Protein AF-A6GF83-F1 (afdb_monomer)

Sequence (221 aa):
MRLQFSALFATAFALTLTACPSDDGGSDSDTVADTETTEDTTTDDDVGDETTTTETTSSCEPGTFNCECDNGMCADGLECVDNVCEFPEPMETTTDGGGNEGMCGWSAQAGFYDCNQAGEDPGGTNPIECPEGEYITGGPCPEGLTFEGCCFDDDLWWCEGGAVAGIDCGQDGPDMDEEGGTDMGMDTGTETGMDTGTETDTGGLDTGTETDTGGLDTTGG

Radius of gyration: 33.55 Å; Cα contacts (8 Å, |Δi|>4): 222; chains: 1; bounding box: 88×70×104 Å

Foldseek 3Di:
DDDDDDDDPPPPPPPDPDDDDDPPDDDDDDDDDDDDDDDDDDDDDDDDDDPPPPPPVPDDDAQEAQHFHDVQHHPPQWGQDPRGTHHPDPPCPVPPDDFLQQAFEDDPPVGATDASDDDYDPVCPQGQDDDPDDQDFFAFDDPPFAQSFHDDPSKTWHADPRGIDIDRSHPPPPCPVPPPDPPPPPPPPPDPDPPPDDDDDDDDDDPDPDPPPDDDDDDDD

Mean predicted aligned error: 20.83 Å

Secondary structure (DSSP, 8-state):
------------------PPP--------------------------------------PPTTSTTSB-BTTB-STT-EEETTEEEPPP----S---S-SSS-EEEETTTTEEEET--S--TTSSS-SBPPSS---TTSBPPTT--TT-EEETTEEEEEETTEEEEEE-SS----TT--------------------------------------------

Structure (mmCIF, N/CA/C/O backbone):
data_AF-A6GF83-F1
#
_entry.id   AF-A6GF83-F1
#
loop_
_atom_site.group_PDB
_atom_site.id
_atom_site.type_symbol
_atom_site.label_atom_id
_atom_site.label_alt_id
_atom_site.label_comp_id
_atom_site.label_asym_id
_atom_site.label_entity_id
_atom_site.label_seq_id
_atom_site.pdbx_PDB_ins_code
_atom_site.Cartn_x
_atom_site.Cartn_y
_atom_site.Cartn_z
_atom_site.occupancy
_atom_site.B_iso_or_equiv
_atom_site.auth_seq_id
_atom_site.auth_comp_id
_atom_site.auth_asym_id
_atom_site.auth_atom_id
_atom_site.pdbx_PDB_model_num
ATOM 1 N N . MET A 1 1 ? -50.716 -13.682 -14.287 1.00 49.75 1 MET A N 1
ATOM 2 C CA . MET A 1 1 ? -50.865 -14.442 -13.025 1.00 49.75 1 MET A CA 1
ATOM 3 C C . MET A 1 1 ? -49.981 -15.680 -13.058 1.00 49.75 1 MET A C 1
ATOM 5 O O . MET A 1 1 ? -50.399 -16.680 -13.620 1.00 49.75 1 MET A O 1
ATOM 9 N N . ARG A 1 2 ? -48.789 -15.614 -12.458 1.00 43.66 2 ARG A N 1
ATOM 10 C CA . ARG A 1 2 ? -48.125 -16.740 -11.782 1.00 43.66 2 ARG A CA 1
ATOM 11 C C . ARG A 1 2 ? -47.234 -16.132 -10.702 1.00 43.66 2 ARG A C 1
ATOM 13 O O . ARG A 1 2 ? -46.183 -15.589 -11.007 1.00 43.66 2 ARG A O 1
ATOM 20 N N . LEU A 1 3 ? -47.744 -16.140 -9.470 1.00 46.34 3 LEU A N 1
ATOM 21 C CA . LEU A 1 3 ? -46.950 -15.923 -8.268 1.00 46.34 3 LEU A CA 1
ATOM 22 C C . LEU A 1 3 ? -46.089 -17.172 -8.064 1.00 46.34 3 LEU A C 1
ATOM 24 O O . LEU A 1 3 ? -46.642 -18.271 -8.016 1.00 46.34 3 LEU A O 1
ATOM 28 N N . GLN A 1 4 ? -44.780 -17.010 -7.895 1.00 58.50 4 GLN A N 1
ATOM 29 C CA . GLN A 1 4 ? -43.965 -18.015 -7.222 1.00 58.50 4 GLN A CA 1
ATOM 30 C C . GLN A 1 4 ? -43.257 -17.375 -6.032 1.00 58.50 4 GLN A C 1
ATOM 32 O O . GLN A 1 4 ? -42.307 -16.615 -6.166 1.00 58.50 4 GLN A O 1
ATOM 37 N N . PHE A 1 5 ? -43.817 -17.693 -4.867 1.00 54.19 5 PHE A N 1
ATOM 38 C CA . PHE A 1 5 ? -43.172 -17.681 -3.564 1.00 54.19 5 PHE A CA 1
ATOM 39 C C . PHE A 1 5 ? -41.990 -18.650 -3.576 1.00 54.19 5 PHE A C 1
ATOM 41 O O . PHE A 1 5 ? -42.173 -19.796 -3.990 1.00 54.19 5 PHE A O 1
ATOM 48 N N . SER A 1 6 ? -40.836 -18.257 -3.039 1.00 56.16 6 SER A N 1
ATOM 49 C CA . SER A 1 6 ? -39.881 -19.201 -2.446 1.00 56.16 6 SER A CA 1
ATOM 50 C C . SER A 1 6 ? -38.993 -18.508 -1.410 1.00 56.16 6 SER A C 1
ATOM 52 O O . SER A 1 6 ? -38.126 -17.715 -1.744 1.00 56.16 6 SER A O 1
ATOM 54 N N . ALA A 1 7 ? -39.298 -18.844 -0.154 1.00 48.53 7 ALA A N 1
ATOM 55 C CA . ALA A 1 7 ? -38.409 -19.011 0.993 1.00 48.53 7 ALA A CA 1
ATOM 56 C C . ALA A 1 7 ? -37.406 -17.893 1.341 1.00 48.53 7 ALA A C 1
ATOM 58 O O . ALA A 1 7 ? -36.231 -17.942 0.993 1.00 48.53 7 ALA A O 1
ATOM 59 N N . LEU A 1 8 ? -37.866 -16.986 2.207 1.00 50.62 8 LEU A N 1
ATOM 60 C CA . LEU A 1 8 ? -37.042 -16.361 3.242 1.00 50.62 8 LEU A CA 1
ATOM 61 C C . LEU A 1 8 ? -36.477 -17.456 4.166 1.00 50.62 8 LEU A C 1
ATOM 63 O O . LEU A 1 8 ? -37.190 -17.965 5.030 1.00 50.62 8 LEU A O 1
ATOM 67 N N . PHE A 1 9 ? -35.207 -17.819 3.994 1.00 49.16 9 PHE A N 1
ATOM 68 C CA . PHE A 1 9 ? -34.424 -18.467 5.046 1.00 49.16 9 PHE A CA 1
ATOM 69 C C . PHE A 1 9 ? -33.823 -17.363 5.920 1.00 49.16 9 PHE A C 1
ATOM 71 O O . PHE A 1 9 ? -32.748 -16.843 5.648 1.00 49.16 9 PHE A O 1
ATOM 78 N N . ALA A 1 10 ? -34.563 -16.964 6.954 1.00 50.97 10 ALA A N 1
ATOM 79 C CA . ALA A 1 10 ? -34.029 -16.146 8.033 1.00 50.97 10 ALA A CA 1
ATOM 80 C C . ALA A 1 10 ? -33.238 -17.061 8.977 1.00 50.97 10 ALA A C 1
ATOM 82 O O . ALA A 1 10 ? -33.779 -17.609 9.938 1.00 50.97 10 ALA A O 1
ATOM 83 N N . THR A 1 11 ? -31.964 -17.284 8.667 1.00 58.16 11 THR A N 1
ATOM 84 C CA . THR A 1 11 ? -31.042 -17.970 9.572 1.00 58.16 11 THR A CA 1
ATOM 85 C C . THR A 1 11 ? -30.634 -16.968 10.648 1.00 58.16 11 THR A C 1
ATOM 87 O O . THR A 1 11 ? -29.740 -16.152 10.451 1.00 58.16 11 THR A O 1
ATOM 90 N N . ALA A 1 12 ? -31.345 -16.980 11.774 1.00 50.31 12 ALA A N 1
ATOM 91 C CA . ALA A 1 12 ? -30.969 -16.225 12.961 1.00 50.31 12 ALA A CA 1
ATOM 92 C C . ALA A 1 12 ? -29.678 -16.826 13.536 1.00 50.31 12 ALA A C 1
ATOM 94 O O . ALA A 1 12 ? -29.708 -17.831 14.247 1.00 50.31 12 ALA A O 1
ATOM 95 N N . PHE A 1 13 ? -28.539 -16.232 13.185 1.00 58.56 13 PHE A N 1
ATOM 96 C CA . PHE A 1 13 ? -27.253 -16.550 13.789 1.00 58.56 13 PHE A CA 1
ATOM 97 C C . PHE A 1 13 ? -27.177 -15.810 15.129 1.00 58.56 13 PHE A C 1
ATOM 99 O O . PHE A 1 13 ? -26.929 -14.609 15.188 1.00 58.56 13 PHE A O 1
ATOM 106 N N . ALA A 1 14 ? -27.489 -16.515 16.215 1.00 53.97 14 ALA A N 1
ATOM 107 C CA . ALA A 1 14 ? -27.303 -16.001 17.564 1.00 53.97 14 ALA A CA 1
ATOM 108 C C . ALA A 1 14 ? -25.800 -16.011 17.889 1.00 53.97 14 ALA A C 1
ATOM 110 O O . ALA A 1 14 ? -25.259 -17.029 18.323 1.00 53.97 14 ALA A O 1
ATOM 111 N N . LEU A 1 15 ? -25.126 -14.882 17.649 1.00 53.91 15 LEU A N 1
ATOM 112 C CA . LEU A 1 15 ? -23.780 -14.628 18.157 1.00 53.91 15 LEU A CA 1
ATOM 113 C C . LEU A 1 15 ? -23.836 -14.629 19.686 1.00 53.91 15 LEU A C 1
ATOM 115 O O . LEU A 1 15 ? -24.356 -13.716 20.325 1.00 53.91 15 LEU A O 1
ATOM 119 N N . THR A 1 16 ? -23.335 -15.712 20.266 1.00 56.12 16 THR A N 1
ATOM 120 C CA . THR A 1 16 ? -23.108 -15.813 21.702 1.00 56.12 16 THR A CA 1
ATOM 121 C C . THR A 1 16 ? -21.813 -15.055 21.975 1.00 56.12 16 THR A C 1
ATOM 123 O O . THR A 1 16 ? -20.742 -15.539 21.622 1.00 56.12 16 THR A O 1
ATOM 126 N N . LEU A 1 17 ? -21.914 -13.843 22.530 1.00 49.59 17 LEU A N 1
ATOM 127 C CA . LEU A 1 17 ? -20.763 -13.095 23.034 1.00 49.59 17 LEU A CA 1
ATOM 128 C C . LEU A 1 17 ? -20.160 -13.867 24.215 1.00 49.59 17 LEU A C 1
ATOM 130 O O . LEU A 1 17 ? -20.624 -13.753 25.350 1.00 49.59 17 LEU A O 1
ATOM 134 N N . THR A 1 18 ? -19.141 -14.679 23.945 1.00 63.78 18 THR A N 1
ATOM 135 C CA . THR A 1 18 ? -18.231 -15.162 24.982 1.00 63.78 18 THR A CA 1
ATOM 136 C C . THR A 1 18 ? -17.333 -13.992 25.352 1.00 63.78 18 THR A C 1
ATOM 138 O O . THR A 1 18 ? -16.505 -13.566 24.554 1.00 63.78 18 THR A O 1
ATOM 141 N N . ALA A 1 19 ? -17.538 -13.445 26.549 1.00 48.81 19 ALA A N 1
ATOM 142 C CA . ALA A 1 19 ? -16.634 -12.478 27.150 1.00 48.81 19 ALA A CA 1
ATOM 143 C C . ALA A 1 19 ? -15.231 -13.098 27.258 1.00 48.81 19 ALA A C 1
ATOM 145 O O . ALA A 1 19 ? -15.065 -14.124 27.923 1.00 48.81 19 ALA A O 1
ATOM 146 N N . CYS A 1 20 ? -14.245 -12.499 26.591 1.00 49.75 20 CYS A N 1
ATOM 147 C CA . CYS A 1 20 ? -12.845 -12.835 26.814 1.00 49.75 20 CYS A CA 1
ATOM 148 C C . CYS A 1 20 ? -12.453 -12.402 28.239 1.00 49.75 20 CYS A C 1
ATOM 150 O O . CYS A 1 20 ? -12.783 -11.280 28.634 1.00 49.75 20 CYS A O 1
ATOM 152 N N . PRO A 1 21 ? -11.793 -13.265 29.028 1.00 56.66 21 PRO A N 1
ATOM 153 C CA . PRO A 1 21 ? -11.158 -12.840 30.265 1.00 56.66 21 PRO A CA 1
ATOM 154 C C . PRO A 1 21 ? -10.040 -11.843 29.936 1.00 56.66 21 PRO A C 1
ATOM 156 O O . PRO A 1 21 ? -9.260 -12.059 29.013 1.00 56.66 21 PRO A O 1
ATOM 159 N N . SER A 1 22 ? -10.001 -10.738 30.677 1.00 54.69 22 SER A N 1
ATOM 160 C CA . SER A 1 22 ? -8.876 -9.809 30.705 1.00 54.69 22 SER A CA 1
ATOM 161 C C . SER A 1 22 ? -7.642 -10.547 31.230 1.00 54.69 22 SER A C 1
ATOM 163 O O . SER A 1 22 ? -7.605 -10.908 32.406 1.00 54.69 22 SER A O 1
ATOM 165 N N . ASP A 1 23 ? -6.672 -10.806 30.357 1.00 45.88 23 ASP A N 1
ATOM 166 C CA . ASP A 1 23 ? -5.345 -11.290 30.736 1.00 45.88 23 ASP A CA 1
ATOM 167 C C . ASP A 1 23 ? -4.442 -10.068 30.981 1.00 45.88 23 ASP A C 1
ATOM 169 O O . ASP A 1 23 ? -3.835 -9.511 30.069 1.00 45.88 23 ASP A O 1
ATOM 173 N N . ASP A 1 24 ? -4.422 -9.622 32.240 1.00 51.91 24 ASP A N 1
ATOM 174 C CA . ASP A 1 24 ? -3.349 -8.817 32.829 1.00 51.91 24 ASP A CA 1
ATOM 175 C C . ASP A 1 24 ? -2.119 -9.725 32.985 1.00 51.91 24 ASP A C 1
ATOM 177 O O . ASP A 1 24 ? -2.018 -10.503 33.938 1.00 51.91 24 ASP A O 1
ATOM 181 N N . GLY A 1 25 ? -1.196 -9.667 32.027 1.00 46.56 25 GLY A N 1
ATOM 182 C CA . GLY A 1 25 ? -0.001 -10.507 32.007 1.00 46.56 25 GLY A CA 1
ATOM 183 C C . GLY A 1 25 ? 1.214 -9.743 31.510 1.00 46.56 25 GLY A C 1
ATOM 184 O O . GLY A 1 25 ? 1.637 -9.930 30.374 1.00 46.56 25 GLY A O 1
ATOM 185 N N . GLY A 1 26 ? 1.763 -8.882 32.371 1.00 54.34 26 GLY A N 1
ATOM 186 C CA . GLY A 1 26 ? 3.085 -8.295 32.180 1.00 54.34 26 GLY A CA 1
ATOM 187 C C . GLY A 1 26 ? 4.134 -9.390 32.003 1.00 54.34 26 GLY A C 1
ATOM 188 O O . GLY A 1 26 ? 4.174 -10.358 32.766 1.00 54.34 26 GLY A O 1
ATOM 189 N N . SER A 1 27 ? 4.961 -9.244 30.974 1.00 54.72 27 SER A N 1
ATOM 190 C CA . SER A 1 27 ? 6.123 -10.093 30.773 1.00 54.72 27 SER A CA 1
ATOM 191 C C . SER A 1 27 ? 7.306 -9.197 30.451 1.00 54.72 27 SER A C 1
ATOM 193 O O . SER A 1 27 ? 7.547 -8.835 29.302 1.00 54.72 27 SER A O 1
ATO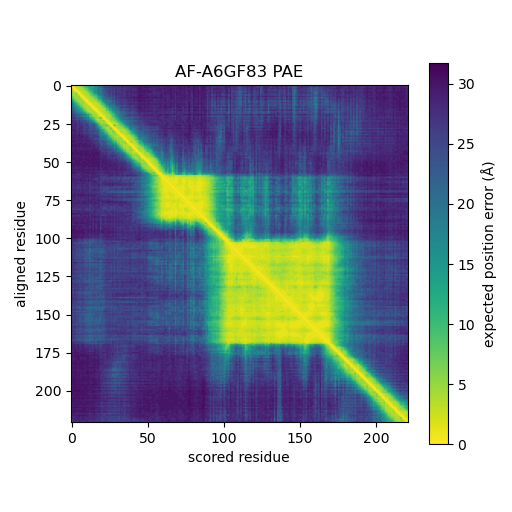M 195 N N . ASP A 1 28 ? 8.015 -8.835 31.514 1.00 56.88 28 ASP A N 1
ATOM 196 C CA . ASP A 1 28 ? 9.368 -8.306 31.473 1.00 56.88 28 ASP A CA 1
ATOM 197 C C . ASP A 1 28 ? 10.253 -9.285 30.691 1.00 56.88 28 ASP A C 1
ATOM 199 O O . ASP A 1 28 ? 10.304 -10.481 31.000 1.00 56.88 28 ASP A O 1
ATOM 203 N N . SER A 1 29 ? 10.933 -8.798 29.656 1.00 59.09 29 SER A N 1
ATOM 204 C CA . SER A 1 29 ? 11.974 -9.563 28.978 1.00 59.09 29 SER A CA 1
ATOM 205 C C . SER A 1 29 ? 13.202 -8.686 28.804 1.00 59.09 29 SER A C 1
ATOM 207 O O . SER A 1 29 ? 13.434 -8.089 27.756 1.00 59.09 29 SER A O 1
ATOM 209 N N . ASP A 1 30 ? 13.997 -8.646 29.870 1.00 54.88 30 ASP A N 1
ATOM 210 C CA . ASP A 1 30 ? 15.386 -8.216 29.852 1.00 54.88 30 ASP A CA 1
ATOM 211 C C . ASP A 1 30 ? 16.154 -8.954 28.746 1.00 54.88 30 ASP A C 1
ATOM 213 O O . ASP A 1 30 ? 16.263 -10.182 28.755 1.00 54.88 30 ASP A O 1
ATOM 217 N N . THR A 1 31 ? 16.739 -8.212 27.807 1.00 54.47 31 THR A N 1
ATOM 218 C CA . THR A 1 31 ? 17.859 -8.711 26.999 1.00 54.47 31 THR A CA 1
ATOM 219 C C . THR A 1 31 ? 19.006 -7.722 27.113 1.00 54.47 31 THR A C 1
ATOM 221 O O . THR A 1 31 ? 19.132 -6.771 26.351 1.00 54.47 31 THR A O 1
ATOM 224 N N . VAL A 1 32 ? 19.842 -7.969 28.118 1.00 64.06 32 VAL A N 1
ATOM 225 C CA . VAL A 1 32 ? 21.214 -7.473 28.183 1.00 64.06 32 VAL A CA 1
ATOM 226 C C . VAL A 1 32 ? 22.100 -8.361 27.310 1.00 64.06 32 VAL A C 1
ATOM 228 O O . VAL A 1 32 ? 22.047 -9.584 27.438 1.00 64.06 32 VAL A O 1
ATOM 231 N N . ALA A 1 33 ? 22.924 -7.757 26.458 1.00 50.97 33 ALA A N 1
ATOM 232 C CA . ALA A 1 33 ? 24.359 -8.036 26.359 1.00 50.97 33 ALA A CA 1
ATOM 233 C C . ALA A 1 33 ? 24.962 -7.300 25.156 1.00 50.97 33 ALA A C 1
ATOM 235 O O . ALA A 1 33 ? 24.610 -7.553 24.006 1.00 50.97 33 ALA A O 1
ATOM 236 N N . ASP A 1 34 ? 25.907 -6.426 25.490 1.00 54.19 34 ASP A N 1
ATOM 237 C CA . ASP A 1 34 ? 26.938 -5.805 24.665 1.00 54.19 34 ASP A CA 1
ATOM 238 C C . ASP A 1 34 ? 27.559 -6.728 23.606 1.00 54.19 34 ASP A C 1
ATOM 240 O O . ASP A 1 34 ? 27.596 -7.947 23.785 1.00 54.19 34 ASP A O 1
ATOM 244 N N . THR A 1 35 ? 28.210 -6.140 22.593 1.00 40.38 35 THR A N 1
ATOM 245 C CA . THR A 1 35 ? 29.664 -6.303 22.342 1.00 40.38 35 THR A CA 1
ATOM 246 C C . THR A 1 35 ? 30.039 -5.682 20.988 1.00 40.38 35 THR A C 1
ATOM 248 O O . THR A 1 35 ? 29.803 -6.270 19.942 1.00 40.38 35 THR A O 1
ATOM 251 N N . GLU A 1 36 ? 30.637 -4.490 21.073 1.00 55.88 36 GLU A N 1
ATOM 252 C CA . GLU A 1 36 ? 31.911 -4.088 20.451 1.00 55.88 36 GLU A CA 1
ATOM 253 C C . GLU A 1 36 ? 32.126 -4.193 18.916 1.00 55.88 36 GLU A C 1
ATOM 255 O O . GLU A 1 36 ? 31.993 -5.241 18.293 1.00 55.88 36 GLU A O 1
ATOM 260 N N .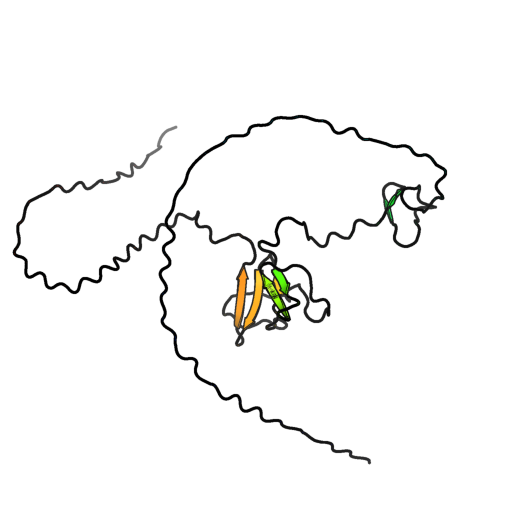 THR A 1 37 ? 32.744 -3.117 18.404 1.00 42.16 37 THR A N 1
ATOM 261 C CA . THR A 1 37 ? 33.923 -3.153 17.510 1.00 42.16 37 THR A CA 1
ATOM 262 C C . THR A 1 37 ? 33.708 -3.200 15.986 1.00 42.16 37 THR A C 1
ATOM 264 O O . THR A 1 37 ? 33.532 -4.250 15.385 1.00 42.16 37 THR A O 1
ATOM 267 N N . THR A 1 38 ? 33.922 -2.011 15.395 1.00 47.25 38 THR A N 1
ATOM 268 C CA . THR A 1 38 ? 34.962 -1.716 14.378 1.00 47.25 38 THR A CA 1
ATOM 269 C C . THR A 1 38 ? 34.752 -2.293 12.969 1.00 47.25 38 THR A C 1
ATOM 271 O O . THR A 1 38 ? 34.813 -3.494 12.765 1.00 47.25 38 THR A O 1
ATOM 274 N N . GLU A 1 39 ? 34.629 -1.439 11.951 1.00 47.53 39 GLU A N 1
ATOM 275 C CA . GLU A 1 39 ? 35.751 -0.973 11.115 1.00 47.53 39 GLU A CA 1
ATOM 276 C C . GLU A 1 39 ? 35.250 -0.049 9.997 1.00 47.53 39 GLU A C 1
ATOM 278 O O . GLU A 1 39 ? 34.380 -0.390 9.201 1.00 47.53 39 GLU A O 1
ATOM 283 N N . ASP A 1 40 ? 35.862 1.136 9.960 1.00 51.00 40 ASP A N 1
ATOM 284 C CA . ASP A 1 40 ? 36.059 1.955 8.770 1.00 51.00 40 ASP A CA 1
ATOM 285 C C . ASP A 1 40 ? 36.402 1.068 7.566 1.00 51.00 40 ASP A C 1
ATOM 287 O O . ASP A 1 40 ? 37.401 0.347 7.582 1.00 51.00 40 ASP A O 1
ATOM 291 N N . THR A 1 41 ? 35.620 1.162 6.494 1.00 45.31 41 THR A N 1
ATOM 292 C CA . THR A 1 41 ? 36.081 0.735 5.172 1.00 45.31 41 THR A CA 1
ATOM 293 C C . THR A 1 41 ? 35.783 1.839 4.170 1.00 45.31 41 THR A C 1
ATOM 295 O O . THR A 1 41 ? 34.775 1.845 3.473 1.00 45.31 41 THR A O 1
ATOM 298 N N . THR A 1 42 ? 36.696 2.805 4.102 1.00 60.38 42 THR A N 1
ATOM 299 C CA . THR A 1 42 ? 36.926 3.577 2.884 1.00 60.38 42 THR A CA 1
ATOM 300 C C . THR A 1 42 ? 37.420 2.618 1.803 1.00 60.38 42 THR A C 1
ATOM 302 O O . THR A 1 42 ? 38.491 2.020 1.941 1.00 60.38 42 THR A O 1
ATOM 305 N N . THR A 1 43 ? 36.672 2.466 0.719 1.00 51.16 43 THR A N 1
ATOM 306 C CA . THR A 1 43 ? 37.216 1.978 -0.552 1.00 51.16 43 THR A CA 1
ATOM 307 C C . THR A 1 43 ? 36.653 2.858 -1.654 1.00 51.16 43 THR A C 1
ATOM 309 O O . THR A 1 43 ? 35.545 2.654 -2.142 1.00 51.16 43 THR A O 1
ATOM 312 N N . ASP A 1 44 ? 37.431 3.891 -1.980 1.00 59.38 44 ASP A N 1
ATOM 313 C CA . ASP A 1 44 ? 37.585 4.357 -3.351 1.00 59.38 44 ASP A CA 1
ATOM 314 C C . ASP A 1 44 ? 37.835 3.143 -4.252 1.00 59.38 44 ASP A C 1
ATOM 316 O O . ASP A 1 44 ? 38.767 2.398 -3.973 1.00 59.38 44 ASP A O 1
ATOM 320 N N . ASP A 1 45 ? 37.053 2.969 -5.316 1.00 52.53 45 ASP A N 1
ATOM 321 C CA . ASP A 1 45 ? 37.560 2.432 -6.582 1.00 52.53 45 ASP A CA 1
ATOM 322 C C . ASP A 1 45 ? 36.595 2.783 -7.724 1.00 52.53 45 ASP A C 1
ATOM 324 O O . ASP A 1 45 ? 35.594 2.128 -8.011 1.00 52.53 45 ASP A O 1
ATOM 328 N N . ASP A 1 46 ? 36.959 3.892 -8.357 1.00 60.22 46 ASP A N 1
ATOM 329 C CA . ASP A 1 46 ? 36.853 4.168 -9.782 1.00 60.22 46 ASP A CA 1
ATOM 330 C C . ASP A 1 46 ? 37.102 2.894 -10.616 1.00 60.22 46 ASP A C 1
ATOM 332 O O . ASP A 1 46 ? 38.233 2.424 -10.732 1.00 60.22 46 ASP A O 1
ATOM 336 N N . VAL A 1 47 ? 36.050 2.333 -11.217 1.00 55.31 47 VAL A N 1
ATOM 337 C CA . VAL A 1 47 ? 36.182 1.442 -12.375 1.00 55.31 47 VAL A CA 1
ATOM 338 C C . VAL A 1 47 ? 35.071 1.789 -13.352 1.00 55.31 47 VAL A C 1
ATOM 340 O O . VAL A 1 47 ? 33.914 1.413 -13.179 1.00 55.31 47 VAL A O 1
ATOM 343 N N . GLY A 1 48 ? 35.443 2.547 -14.383 1.00 61.19 48 GLY A N 1
ATOM 344 C CA . GLY A 1 48 ? 34.627 2.698 -15.574 1.00 61.19 48 GLY A CA 1
ATOM 345 C C . GLY A 1 48 ? 34.301 1.326 -16.153 1.00 61.19 48 GLY A C 1
ATOM 346 O O . GLY A 1 48 ? 35.209 0.563 -16.482 1.00 61.19 48 GLY A O 1
ATOM 347 N N . ASP A 1 49 ? 33.010 1.028 -16.274 1.00 47.44 49 ASP A N 1
ATOM 348 C CA . ASP A 1 49 ? 32.554 -0.142 -17.006 1.00 47.44 49 ASP A CA 1
ATOM 349 C C . ASP A 1 49 ? 32.158 0.282 -18.421 1.00 47.44 49 ASP A C 1
ATOM 351 O O . ASP A 1 49 ? 31.249 1.077 -18.675 1.00 47.44 49 ASP A O 1
ATOM 355 N N . GLU A 1 50 ? 33.005 -0.192 -19.320 1.00 46.69 50 GLU A N 1
ATOM 356 C CA . GLU A 1 50 ? 32.999 -0.085 -20.762 1.00 46.69 50 GLU A CA 1
ATOM 357 C C . GLU A 1 50 ? 31.594 -0.277 -21.349 1.00 46.69 50 GLU A C 1
ATOM 359 O O . GLU A 1 50 ? 31.004 -1.359 -21.318 1.00 46.69 50 GLU A O 1
ATOM 364 N N . THR A 1 51 ? 31.101 0.777 -21.996 1.00 45.97 51 THR A N 1
ATOM 365 C CA . THR A 1 51 ? 29.967 0.740 -22.920 1.00 45.97 51 THR A CA 1
ATOM 366 C C . THR A 1 51 ? 30.273 -0.275 -24.024 1.00 45.97 51 THR A C 1
ATOM 368 O O . THR A 1 51 ? 30.902 0.027 -25.038 1.00 45.97 51 THR A O 1
ATOM 371 N N . THR A 1 52 ? 29.856 -1.523 -23.817 1.00 47.47 52 THR A N 1
ATOM 372 C CA . THR A 1 52 ? 29.992 -2.593 -24.804 1.00 47.47 52 THR A CA 1
ATOM 373 C C . THR A 1 52 ? 28.866 -2.449 -25.822 1.00 47.47 52 THR A C 1
ATOM 375 O O . THR A 1 52 ? 27.883 -3.188 -25.820 1.00 47.47 52 THR A O 1
ATOM 378 N N . THR A 1 53 ? 29.019 -1.480 -26.725 1.00 50.25 53 THR A N 1
ATOM 379 C CA . THR A 1 53 ? 28.221 -1.370 -27.949 1.00 50.25 53 THR A CA 1
ATOM 380 C C . THR A 1 53 ? 28.613 -2.522 -28.870 1.00 50.25 53 THR A C 1
ATOM 382 O O . THR A 1 53 ? 29.471 -2.398 -29.744 1.00 50.25 53 THR A O 1
ATOM 385 N N . THR A 1 54 ? 28.006 -3.689 -28.655 1.00 46.47 54 THR A N 1
ATOM 386 C CA . THR A 1 54 ? 28.087 -4.784 -29.621 1.00 46.47 54 THR A CA 1
ATOM 387 C C . THR A 1 54 ? 27.150 -4.444 -30.772 1.00 46.47 54 THR A C 1
ATOM 389 O O . THR A 1 54 ? 25.992 -4.854 -30.788 1.00 46.47 54 THR A O 1
ATOM 392 N N . GLU A 1 55 ? 27.661 -3.692 -31.751 1.00 54.06 55 GLU A N 1
ATOM 393 C CA . GLU A 1 55 ? 27.037 -3.537 -33.066 1.00 54.06 55 GLU A CA 1
ATOM 394 C C . GLU A 1 55 ? 27.019 -4.891 -33.785 1.00 54.06 55 GLU A C 1
ATOM 396 O O . GLU A 1 55 ? 27.810 -5.179 -34.686 1.00 54.06 55 GLU A O 1
ATOM 401 N N . THR A 1 56 ? 26.087 -5.755 -33.394 1.00 48.47 56 THR A N 1
ATOM 402 C CA . THR A 1 56 ? 25.700 -6.884 -34.229 1.00 48.47 56 THR A CA 1
ATOM 403 C C . THR A 1 56 ? 24.692 -6.349 -35.237 1.00 48.47 56 THR A C 1
ATOM 405 O O . THR A 1 56 ? 23.490 -6.526 -35.089 1.00 48.47 56 THR A O 1
ATOM 408 N N . THR A 1 57 ? 25.178 -5.696 -36.295 1.00 54.00 57 THR A N 1
ATOM 409 C CA . THR A 1 57 ? 24.388 -5.349 -37.492 1.00 54.00 57 THR A CA 1
ATOM 410 C C . THR A 1 57 ? 24.058 -6.612 -38.305 1.00 54.00 57 THR A C 1
ATOM 412 O O . THR A 1 57 ? 24.292 -6.710 -39.510 1.00 54.00 57 THR A O 1
ATOM 415 N N . SER A 1 58 ? 23.533 -7.640 -37.633 1.00 58.97 58 SER A N 1
ATOM 416 C CA . SER A 1 58 ? 23.007 -8.844 -38.264 1.00 58.97 58 SER A CA 1
ATOM 417 C C . SER A 1 58 ? 21.567 -8.564 -38.652 1.00 58.97 58 SER A C 1
ATOM 419 O O . SER A 1 58 ? 20.673 -8.741 -37.840 1.00 58.97 58 SER A O 1
ATOM 421 N N . SER A 1 59 ? 21.384 -8.061 -39.878 1.00 73.19 59 SER A N 1
ATOM 422 C CA . SER A 1 59 ? 20.168 -8.193 -40.699 1.00 73.19 59 SER A CA 1
ATOM 423 C C . SER A 1 59 ? 18.875 -8.401 -39.909 1.00 73.19 59 SER A C 1
ATOM 425 O O . SER A 1 59 ? 18.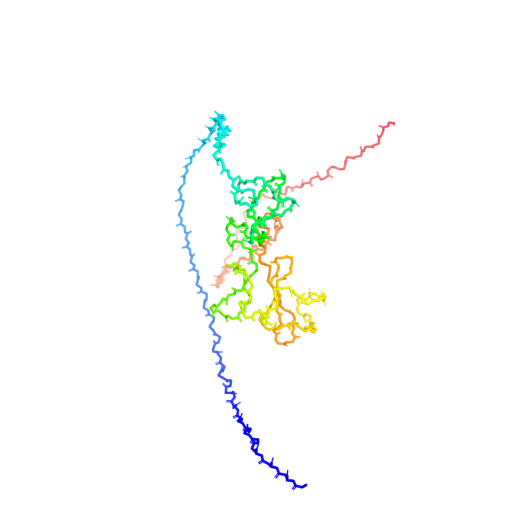242 -9.455 -40.022 1.00 73.19 59 SER A O 1
ATOM 427 N N . CYS A 1 60 ? 18.522 -7.434 -39.076 1.00 86.44 60 CYS A N 1
ATOM 428 C CA . CYS A 1 60 ? 17.298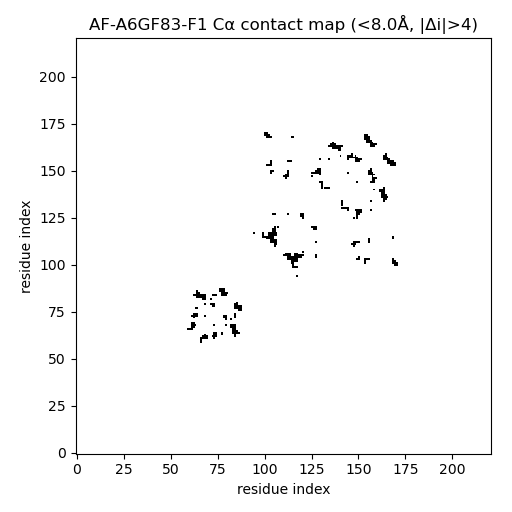 -7.550 -38.328 1.00 86.44 60 CYS A CA 1
ATOM 429 C C . CYS A 1 60 ? 16.118 -7.120 -39.200 1.00 86.44 60 CYS A C 1
ATOM 431 O O . CYS A 1 60 ? 16.233 -6.167 -39.972 1.00 86.44 60 CYS A O 1
ATOM 433 N N . GLU A 1 61 ? 15.008 -7.848 -39.113 1.00 93.62 61 GLU A N 1
ATOM 434 C CA . GLU A 1 61 ? 13.766 -7.466 -39.774 1.00 93.62 61 GLU A CA 1
ATOM 435 C C . GLU A 1 61 ? 13.190 -6.231 -39.057 1.00 93.62 61 GLU A C 1
ATOM 437 O O . GLU A 1 61 ? 12.966 -6.300 -37.843 1.00 93.62 61 GLU A O 1
ATOM 442 N N . PRO A 1 62 ? 12.991 -5.095 -39.758 1.00 95.00 62 PRO A N 1
ATOM 443 C CA . PRO A 1 62 ? 12.406 -3.902 -39.157 1.00 95.00 62 PRO A CA 1
ATOM 444 C C . PRO A 1 62 ? 11.103 -4.221 -38.422 1.00 95.00 62 PRO A C 1
ATOM 446 O O . PRO A 1 62 ? 10.301 -5.029 -38.892 1.00 95.00 62 PRO A O 1
ATOM 449 N N . GLY A 1 63 ? 10.905 -3.602 -37.261 1.00 94.69 63 GLY A N 1
ATOM 450 C CA . GLY A 1 63 ? 9.758 -3.858 -36.393 1.00 94.69 63 GLY A CA 1
ATOM 451 C C . GLY A 1 63 ? 9.957 -4.979 -35.364 1.00 94.69 63 GLY A C 1
ATOM 452 O O . GLY A 1 63 ? 9.050 -5.221 -34.573 1.00 94.69 63 GLY A O 1
ATOM 453 N N . THR A 1 64 ? 11.098 -5.674 -35.332 1.00 95.25 64 THR A N 1
ATOM 454 C CA . THR A 1 64 ? 11.376 -6.728 -34.330 1.00 95.25 64 THR A CA 1
ATOM 455 C C . THR A 1 64 ? 12.288 -6.239 -33.197 1.00 95.25 64 THR A C 1
ATOM 457 O O . THR A 1 64 ? 12.900 -5.183 -33.310 1.00 95.25 64 THR A O 1
ATOM 460 N N . PHE A 1 65 ? 12.336 -6.969 -32.075 1.00 93.81 65 PHE A N 1
ATOM 461 C CA . PHE A 1 65 ? 13.051 -6.552 -30.861 1.00 93.81 65 PHE A CA 1
ATOM 462 C C . PHE A 1 65 ? 14.519 -6.189 -31.131 1.00 93.81 65 PHE A C 1
ATOM 464 O O . PHE A 1 65 ? 15.262 -6.998 -31.692 1.00 93.81 65 PHE A O 1
ATOM 471 N N . ASN A 1 66 ? 14.923 -5.010 -30.653 1.00 92.69 66 ASN A N 1
ATOM 472 C CA . ASN A 1 66 ? 16.247 -4.405 -30.797 1.00 92.69 66 ASN A CA 1
ATOM 473 C C . ASN A 1 66 ? 16.608 -3.992 -32.238 1.00 92.69 66 ASN A C 1
ATOM 475 O O . ASN A 1 66 ? 17.767 -4.073 -32.655 1.00 92.69 66 ASN A O 1
ATOM 479 N N . CYS A 1 67 ? 15.604 -3.600 -33.028 1.00 94.94 67 CYS A N 1
ATOM 480 C CA . CYS A 1 67 ? 15.758 -3.274 -34.448 1.00 94.94 67 CYS A CA 1
ATOM 481 C C . CYS A 1 67 ? 14.985 -2.020 -34.841 1.00 94.94 67 CYS A C 1
ATOM 483 O O . CYS A 1 67 ? 14.083 -1.602 -34.121 1.00 94.94 67 CYS A O 1
ATOM 485 N N . GLU A 1 68 ? 15.328 -1.429 -35.991 1.00 95.69 68 GLU A N 1
ATOM 486 C CA . GLU A 1 68 ? 14.675 -0.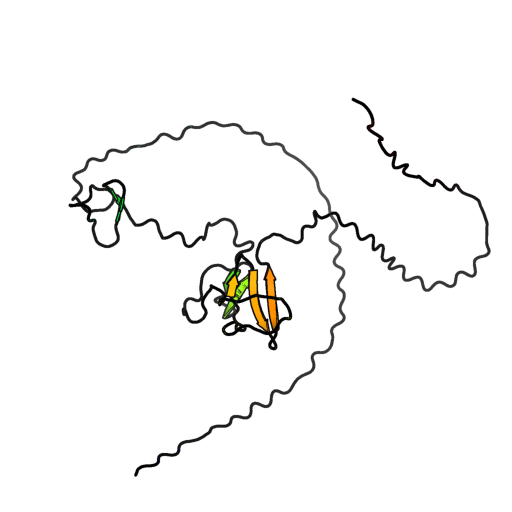204 -36.460 1.00 95.69 68 GLU A CA 1
ATOM 487 C C . GLU A 1 68 ? 13.162 -0.387 -36.607 1.00 95.69 68 GLU A C 1
ATOM 489 O O . GLU A 1 68 ? 12.689 -1.415 -37.099 1.00 95.69 68 GLU A O 1
ATOM 494 N N . CYS A 1 69 ? 12.399 0.628 -36.216 1.00 97.06 69 CYS A N 1
ATOM 495 C CA . CYS A 1 69 ? 10.946 0.599 -36.338 1.00 97.06 69 CYS A CA 1
ATOM 496 C C . CYS A 1 69 ? 10.500 0.553 -37.809 1.00 97.06 69 CYS A C 1
ATOM 498 O O . CYS A 1 69 ? 11.001 1.307 -38.648 1.00 97.06 69 CYS A O 1
ATOM 500 N N . ASP A 1 70 ? 9.489 -0.257 -38.134 1.00 97.25 70 ASP A N 1
ATOM 501 C CA . ASP A 1 70 ? 8.894 -0.277 -39.475 1.00 97.25 70 ASP A CA 1
ATOM 502 C C . ASP A 1 70 ? 7.795 0.787 -39.569 1.00 97.25 70 ASP A C 1
ATOM 504 O O . ASP A 1 70 ? 6.693 0.622 -39.050 1.00 97.25 70 ASP A O 1
ATOM 508 N N . ASN A 1 71 ? 8.100 1.925 -40.202 1.00 96.12 71 ASN A N 1
ATOM 509 C CA . ASN A 1 71 ? 7.188 3.075 -40.306 1.00 96.12 71 ASN A CA 1
ATOM 510 C C . ASN A 1 71 ? 6.671 3.579 -38.940 1.00 96.12 71 ASN A C 1
ATOM 512 O O . ASN A 1 71 ? 5.528 4.026 -38.825 1.00 96.12 71 ASN A O 1
ATOM 516 N N . GLY A 1 72 ? 7.523 3.513 -37.911 1.00 95.25 72 GLY A N 1
ATOM 517 C CA . GLY A 1 72 ? 7.175 3.892 -36.538 1.00 95.25 72 GLY A CA 1
ATOM 518 C C . GLY A 1 72 ? 6.320 2.859 -35.798 1.00 95.25 72 GLY A C 1
ATOM 519 O O . GLY A 1 72 ? 5.747 3.188 -34.765 1.00 95.25 72 GLY A O 1
ATOM 520 N N . MET A 1 73 ? 6.208 1.634 -36.321 1.00 96.44 73 MET A N 1
ATOM 521 C CA . MET A 1 73 ? 5.525 0.517 -35.669 1.00 96.44 73 MET A CA 1
ATOM 522 C C . MET A 1 73 ? 6.504 -0.617 -35.355 1.00 96.44 73 MET A C 1
ATOM 524 O O . MET A 1 73 ? 7.485 -0.834 -36.070 1.00 96.44 73 MET A O 1
ATOM 528 N N . CYS A 1 74 ? 6.194 -1.352 -34.292 1.00 97.25 74 CYS A N 1
ATOM 529 C CA . CYS A 1 74 ? 6.890 -2.562 -33.874 1.00 97.25 74 CYS A CA 1
ATOM 530 C C . CYS A 1 74 ? 5.913 -3.745 -33.839 1.00 97.25 74 CYS A C 1
ATOM 532 O O . CYS A 1 74 ? 4.697 -3.563 -33.940 1.00 97.25 74 CYS A O 1
ATOM 534 N N . ALA A 1 75 ? 6.441 -4.964 -33.745 1.00 96.75 75 ALA A N 1
ATOM 535 C CA . ALA A 1 75 ? 5.656 -6.180 -33.578 1.00 96.75 75 ALA A CA 1
ATOM 536 C C . ALA A 1 75 ? 4.808 -6.122 -32.294 1.00 96.75 75 ALA A C 1
ATOM 538 O O . ALA A 1 75 ? 5.096 -5.351 -31.380 1.00 96.75 75 ALA A O 1
ATOM 539 N N . ASP A 1 76 ? 3.763 -6.951 -32.227 1.00 95.94 76 ASP A N 1
ATOM 540 C CA . ASP A 1 76 ? 2.845 -6.985 -31.085 1.00 95.94 76 ASP A CA 1
ATOM 541 C C . ASP A 1 76 ? 3.595 -7.096 -29.744 1.00 95.94 76 ASP A C 1
ATOM 543 O O . ASP A 1 76 ? 4.346 -8.047 -29.516 1.00 95.94 76 ASP A O 1
ATOM 547 N N . GLY A 1 77 ? 3.353 -6.130 -28.851 1.00 91.62 77 GLY A N 1
ATOM 548 C CA . GLY A 1 77 ? 3.953 -6.078 -27.513 1.00 91.62 77 GLY A CA 1
ATOM 549 C C . GLY A 1 77 ? 5.284 -5.328 -27.412 1.00 91.62 77 GLY A C 1
ATOM 550 O O . GLY A 1 77 ? 5.891 -5.363 -26.347 1.00 91.62 77 GLY A O 1
ATOM 551 N N . LEU A 1 78 ? 5.729 -4.664 -28.480 1.00 94.62 78 LEU A N 1
ATOM 552 C CA . LEU A 1 78 ? 6.889 -3.770 -28.489 1.00 94.62 78 LEU A CA 1
ATOM 553 C C . LEU A 1 78 ? 6.447 -2.336 -28.803 1.00 94.62 78 LEU A C 1
ATOM 555 O O . LEU A 1 78 ? 5.475 -2.127 -29.535 1.00 94.62 78 LEU A O 1
ATOM 559 N N . GLU A 1 79 ? 7.188 -1.353 -28.308 1.00 94.56 79 GLU A N 1
ATOM 560 C CA . GLU A 1 79 ? 7.022 0.052 -28.674 1.00 94.56 79 GLU A CA 1
ATOM 561 C C . GLU A 1 79 ? 8.272 0.612 -29.357 1.00 94.56 79 GLU A C 1
ATOM 563 O O . GLU A 1 79 ? 9.377 0.092 -29.219 1.00 94.56 79 GLU A O 1
ATOM 568 N N . CYS A 1 80 ? 8.068 1.642 -30.177 1.00 96.94 80 CYS A N 1
ATOM 569 C CA . CYS A 1 80 ? 9.142 2.296 -30.914 1.00 96.94 80 CYS A CA 1
ATOM 570 C C . CYS A 1 80 ? 9.707 3.447 -30.074 1.00 96.94 80 CYS A C 1
ATOM 572 O O . CYS A 1 80 ? 9.124 4.535 -30.060 1.00 96.94 80 CYS A O 1
ATOM 574 N N . VAL A 1 81 ? 10.842 3.216 -29.413 1.00 94.62 81 VAL A N 1
ATOM 575 C CA . VAL A 1 81 ? 11.558 4.204 -28.591 1.00 94.62 81 VAL A CA 1
ATOM 576 C C . VAL A 1 81 ? 12.882 4.516 -29.276 1.00 94.62 81 VAL A C 1
ATOM 578 O O . VAL A 1 81 ? 13.611 3.617 -29.676 1.00 94.62 81 VAL A O 1
ATOM 581 N N . ASP A 1 82 ? 13.153 5.797 -29.533 1.00 95.25 82 ASP A N 1
ATOM 582 C CA . ASP A 1 82 ? 14.377 6.250 -30.214 1.00 95.25 82 ASP A CA 1
ATOM 583 C C . ASP A 1 82 ? 14.711 5.503 -31.521 1.00 95.25 82 ASP A C 1
ATOM 585 O O . ASP A 1 82 ? 15.868 5.281 -31.882 1.00 95.25 82 ASP A O 1
ATOM 589 N N . ASN A 1 83 ? 13.663 5.185 -32.291 1.00 94.69 83 ASN A N 1
ATOM 590 C CA . ASN A 1 83 ? 13.742 4.470 -33.566 1.00 94.69 83 ASN A CA 1
ATOM 591 C C . ASN A 1 83 ? 14.220 3.009 -33.440 1.00 94.69 83 ASN A C 1
ATOM 593 O O . ASN A 1 83 ? 14.618 2.423 -34.446 1.00 94.69 83 ASN A O 1
ATOM 597 N N . VAL A 1 84 ? 14.135 2.421 -32.243 1.00 95.12 84 VAL A N 1
ATOM 598 C CA . VAL A 1 84 ? 14.401 1.011 -31.941 1.00 95.12 84 VAL A CA 1
ATOM 599 C C . VAL A 1 84 ? 13.156 0.389 -31.305 1.00 95.12 84 VAL A C 1
ATOM 601 O O . VAL A 1 84 ? 12.466 1.003 -30.496 1.00 95.12 84 VAL A O 1
ATOM 604 N N . CYS A 1 85 ? 12.822 -0.832 -31.712 1.00 96.44 85 CYS A N 1
ATOM 605 C CA . CYS A 1 85 ? 11.726 -1.586 -31.122 1.00 96.44 85 CYS A CA 1
ATOM 606 C C . CYS A 1 85 ? 12.168 -2.252 -29.826 1.00 96.44 85 CYS A C 1
ATOM 608 O O . CYS A 1 85 ? 12.938 -3.216 -29.846 1.00 96.44 85 CYS A O 1
ATOM 610 N N . GLU A 1 86 ? 11.632 -1.779 -28.713 1.00 94.88 86 GLU A N 1
ATOM 611 C CA . GLU A 1 86 ? 11.942 -2.267 -27.374 1.00 94.88 86 GLU A CA 1
ATOM 612 C C . GLU A 1 86 ? 10.666 -2.780 -26.706 1.00 94.88 86 GLU A C 1
ATOM 614 O O . GLU A 1 86 ? 9.550 -2.515 -27.165 1.00 94.88 86 GLU A O 1
ATOM 619 N N . PHE A 1 87 ? 10.811 -3.603 -25.667 1.00 91.50 87 PHE A N 1
ATOM 620 C CA . PHE A 1 87 ? 9.648 -3.894 -24.835 1.00 91.50 87 PHE A CA 1
ATOM 621 C C . PHE A 1 87 ? 9.245 -2.589 -24.160 1.00 91.50 87 PHE A C 1
ATOM 623 O O . PHE A 1 87 ? 10.152 -1.878 -23.724 1.00 91.50 87 PHE A O 1
ATOM 630 N N . PRO A 1 88 ? 7.938 -2.279 -24.066 1.00 84.50 88 PRO A N 1
ATOM 631 C CA . PRO A 1 88 ? 7.529 -1.181 -23.220 1.00 84.50 88 PRO A CA 1
ATOM 632 C C . PRO A 1 88 ? 8.149 -1.419 -21.859 1.00 84.50 88 PRO A C 1
ATOM 634 O O . PRO A 1 88 ? 8.089 -2.556 -21.363 1.00 84.50 88 PRO A O 1
ATOM 637 N N . GLU A 1 89 ? 8.799 -0.388 -21.316 1.00 72.38 89 GLU A N 1
ATOM 638 C CA . GLU A 1 89 ? 9.288 -0.458 -19.945 1.00 72.38 89 GLU A CA 1
ATOM 639 C C . GLU A 1 89 ? 8.123 -1.016 -19.129 1.00 72.38 89 GLU A C 1
ATOM 641 O O . GLU A 1 89 ? 6.987 -0.553 -19.328 1.00 72.38 89 GLU A O 1
ATOM 646 N N . PRO A 1 90 ? 8.328 -2.110 -18.363 1.00 60.34 90 PRO A N 1
ATOM 647 C CA . PRO A 1 90 ? 7.261 -2.639 -17.539 1.00 60.34 90 PRO A CA 1
ATOM 648 C C . PRO A 1 90 ? 6.792 -1.436 -16.755 1.00 60.34 90 PRO A C 1
ATOM 650 O O . PRO A 1 90 ? 7.593 -0.874 -16.022 1.00 60.34 90 PRO A O 1
ATOM 653 N N . MET A 1 91 ? 5.569 -0.974 -17.043 1.00 46.41 91 MET A N 1
ATOM 654 C CA . MET A 1 91 ? 4.985 0.177 -16.378 1.00 46.41 91 MET A CA 1
ATOM 655 C C . MET A 1 91 ? 5.331 -0.006 -14.921 1.00 46.41 91 MET A C 1
ATOM 657 O O . MET A 1 91 ? 4.946 -1.035 -14.361 1.00 46.41 91 MET A O 1
ATOM 661 N N . GLU A 1 92 ? 6.201 0.872 -14.424 1.00 43.12 92 GLU A N 1
ATOM 662 C CA . GLU A 1 92 ? 6.763 0.789 -13.092 1.00 43.12 92 GLU A CA 1
ATOM 663 C C . GLU A 1 92 ? 5.545 0.901 -12.176 1.00 43.12 92 GLU A C 1
ATOM 665 O O . GLU A 1 92 ? 5.128 1.984 -11.777 1.00 43.12 92 GLU A O 1
ATOM 670 N N . THR A 1 93 ? 4.887 -0.227 -11.898 1.00 45.66 93 THR A N 1
ATOM 671 C CA . THR A 1 93 ? 4.246 -0.433 -10.618 1.00 45.66 93 THR A CA 1
ATOM 672 C C . THR A 1 93 ? 5.395 -0.138 -9.694 1.00 45.66 93 THR A C 1
ATOM 674 O O . THR A 1 93 ? 6.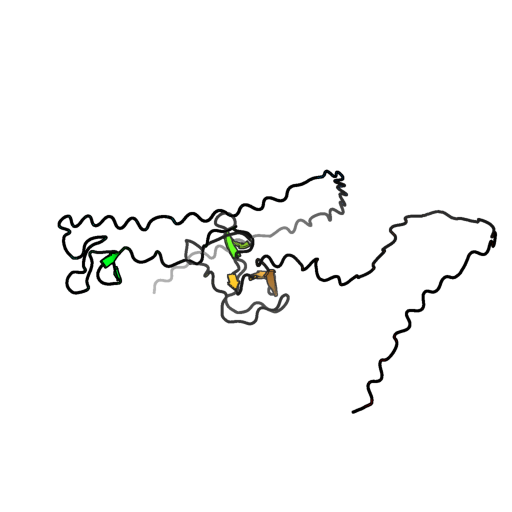382 -0.869 -9.755 1.00 45.66 93 THR A O 1
ATOM 677 N N . THR A 1 94 ? 5.336 1.005 -9.018 1.00 45.34 94 THR A N 1
ATOM 678 C CA . THR A 1 94 ? 6.357 1.586 -8.145 1.00 45.34 94 THR A CA 1
ATOM 679 C C . THR A 1 94 ? 6.654 0.623 -6.999 1.00 45.34 94 THR A C 1
ATOM 681 O O . THR A 1 94 ? 6.289 0.817 -5.850 1.00 45.34 94 THR A O 1
ATOM 684 N N . THR A 1 95 ? 7.259 -0.489 -7.373 1.00 53.88 95 THR A N 1
ATOM 685 C CA . THR A 1 95 ? 7.697 -1.644 -6.613 1.00 53.88 95 THR A CA 1
ATOM 686 C C . THR A 1 95 ? 9.192 -1.751 -6.895 1.00 53.88 95 THR A C 1
ATOM 688 O O . THR A 1 95 ? 9.708 -2.805 -7.254 1.00 53.88 95 THR A O 1
ATOM 691 N N . ASP A 1 96 ? 9.895 -0.629 -6.746 1.00 45.12 96 ASP A N 1
ATOM 692 C CA . ASP A 1 96 ? 11.276 -0.664 -6.291 1.00 45.12 96 ASP A CA 1
ATOM 693 C C . ASP A 1 96 ? 11.186 -1.158 -4.836 1.00 45.12 96 ASP A C 1
ATOM 695 O O . ASP A 1 96 ? 10.866 -0.424 -3.914 1.00 45.12 96 ASP A O 1
ATOM 699 N N . GLY A 1 97 ? 11.283 -2.453 -4.551 1.00 48.44 97 GLY A N 1
ATOM 700 C CA . GLY A 1 97 ? 12.469 -3.236 -4.870 1.00 48.44 97 GLY A CA 1
ATOM 701 C C . GLY A 1 97 ? 13.576 -3.050 -3.822 1.00 48.44 97 GLY A C 1
ATOM 702 O O . GLY A 1 97 ? 14.653 -3.616 -3.985 1.00 48.44 97 GLY A O 1
ATOM 703 N N . GLY A 1 98 ? 13.317 -2.313 -2.733 1.00 41.69 98 GLY A N 1
ATOM 704 C CA . GLY A 1 98 ? 14.263 -2.075 -1.640 1.00 41.69 98 GLY A CA 1
ATOM 705 C C . GLY A 1 98 ? 13.607 -2.153 -0.262 1.00 41.69 98 GLY A C 1
ATOM 706 O O . GLY A 1 98 ? 13.528 -1.149 0.424 1.00 41.69 98 GLY A O 1
ATOM 707 N N . GLY A 1 99 ? 13.149 -3.348 0.129 1.00 46.53 99 GLY A N 1
ATOM 708 C CA . GLY A 1 99 ? 12.499 -3.613 1.418 1.00 46.53 99 GLY A CA 1
ATOM 709 C C . GLY A 1 99 ? 10.993 -3.347 1.374 1.00 46.53 99 GLY A C 1
ATOM 710 O O . GLY A 1 99 ? 10.563 -2.235 1.115 1.00 46.53 99 GLY A O 1
ATOM 711 N N . ASN A 1 100 ? 10.165 -4.353 1.678 1.00 54.81 100 ASN A N 1
ATOM 712 C CA . ASN A 1 100 ? 8.727 -4.168 1.967 1.00 54.81 100 ASN A CA 1
ATOM 713 C C . ASN A 1 100 ? 8.509 -3.413 3.294 1.00 54.81 100 ASN A C 1
ATOM 715 O O . ASN A 1 100 ? 7.504 -3.594 3.967 1.00 54.81 100 ASN A O 1
ATOM 719 N N . GLU A 1 101 ? 9.493 -2.643 3.726 1.00 59.88 101 GLU A N 1
ATOM 720 C CA . GLU A 1 101 ? 9.505 -1.937 4.985 1.00 59.88 101 GLU A CA 1
ATOM 721 C C . GLU A 1 101 ? 8.783 -0.620 4.741 1.00 59.88 101 GLU A C 1
ATOM 723 O O . GLU A 1 101 ? 9.359 0.371 4.313 1.00 59.88 101 GLU A O 1
ATOM 728 N N . GLY A 1 102 ? 7.475 -0.681 4.950 1.00 64.94 102 GLY A N 1
ATOM 729 C CA . GLY A 1 102 ? 6.620 0.487 5.009 1.00 64.94 102 GLY A CA 1
ATOM 730 C C . GLY A 1 102 ? 5.730 0.796 3.811 1.00 64.94 102 GLY A C 1
ATOM 731 O O . GLY A 1 102 ? 5.225 1.902 3.678 1.00 64.94 102 GLY A O 1
ATOM 732 N N . MET A 1 103 ? 5.470 -0.197 2.962 1.00 81.88 103 MET A N 1
ATOM 733 C CA . MET A 1 103 ? 4.413 -0.086 1.954 1.00 81.88 103 MET A CA 1
ATOM 734 C C . MET A 1 103 ? 3.087 -0.636 2.491 1.00 81.88 103 MET A C 1
ATOM 736 O O . MET A 1 103 ? 3.050 -1.683 3.147 1.00 81.88 103 MET A O 1
ATOM 740 N N . CYS A 1 104 ? 1.992 0.058 2.189 1.00 90.56 104 CYS A N 1
ATOM 741 C CA . CYS A 1 104 ? 0.636 -0.464 2.321 1.00 90.56 104 CYS A CA 1
ATOM 742 C C . CYS A 1 104 ? 0.300 -1.320 1.085 1.00 90.56 104 CYS A C 1
ATOM 744 O O . CYS A 1 104 ? 0.457 -0.870 -0.052 1.00 90.56 104 CYS A O 1
ATOM 746 N N . GLY A 1 105 ? -0.166 -2.559 1.277 1.00 92.44 105 GLY A N 1
ATOM 747 C CA . GLY A 1 105 ? -0.480 -3.448 0.153 1.00 92.44 105 GLY A CA 1
ATOM 748 C C . GLY A 1 105 ? -1.404 -4.611 0.500 1.00 92.44 105 GLY A C 1
ATOM 749 O O . GLY A 1 105 ? -1.753 -4.842 1.655 1.00 92.44 105 GLY A O 1
ATOM 750 N N . TRP A 1 106 ? -1.847 -5.357 -0.511 1.00 94.44 106 TRP A N 1
ATOM 751 C CA . TRP A 1 106 ? -2.838 -6.419 -0.323 1.00 94.44 106 TRP A CA 1
ATOM 752 C C . TRP A 1 106 ? -2.249 -7.694 0.301 1.00 94.44 106 TRP A C 1
ATOM 754 O O . TRP A 1 106 ? -1.405 -8.377 -0.285 1.00 94.44 106 TRP A O 1
ATOM 764 N N . SER A 1 107 ? -2.783 -8.110 1.451 1.00 94.19 107 SER A N 1
ATOM 765 C CA . SER A 1 107 ? -2.476 -9.410 2.050 1.00 94.19 107 SER A CA 1
ATOM 766 C C . SER A 1 107 ? -3.390 -10.497 1.486 1.00 94.19 107 SER A C 1
ATOM 768 O O . SER A 1 107 ? -4.500 -10.724 1.968 1.00 94.19 107 SER A O 1
ATOM 770 N N . ALA A 1 108 ? -2.909 -11.268 0.506 1.00 91.25 108 ALA A N 1
ATOM 771 C CA . ALA A 1 108 ? -3.681 -12.380 -0.070 1.00 91.25 108 ALA A CA 1
ATOM 772 C C . ALA A 1 108 ? -4.067 -13.470 0.953 1.00 91.25 108 ALA A C 1
ATOM 774 O O . ALA A 1 108 ? -4.998 -14.243 0.723 1.00 91.25 108 ALA A O 1
ATOM 775 N N . GLN A 1 109 ? -3.339 -13.557 2.070 1.00 92.19 109 GLN A N 1
ATOM 776 C C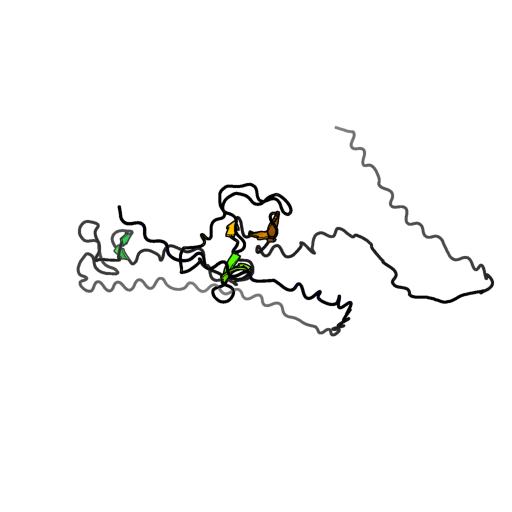A . GLN A 1 109 ? -3.610 -14.514 3.144 1.00 92.19 109 GLN A CA 1
ATOM 777 C C . GLN A 1 109 ? -4.716 -14.023 4.077 1.00 92.19 109 GLN A C 1
ATOM 779 O O . GLN A 1 109 ? -5.521 -14.831 4.542 1.00 92.19 109 GLN A O 1
ATOM 784 N N . ALA A 1 110 ? -4.743 -12.717 4.350 1.00 93.69 110 ALA A N 1
ATOM 785 C CA . ALA A 1 110 ? -5.662 -12.113 5.304 1.00 93.69 110 ALA A CA 1
ATOM 786 C C . ALA A 1 110 ? -6.946 -11.583 4.636 1.00 93.69 110 ALA A C 1
ATOM 788 O O . ALA A 1 110 ? -8.002 -11.558 5.266 1.00 93.69 110 ALA A O 1
ATOM 789 N N . GLY A 1 111 ? -6.881 -11.263 3.341 1.00 95.12 111 GLY A N 1
ATOM 790 C CA . GLY A 1 111 ? -8.004 -10.750 2.558 1.00 95.12 111 GLY A CA 1
ATOM 791 C C . GLY A 1 111 ? -8.312 -9.276 2.823 1.00 95.12 111 GLY A C 1
ATOM 792 O O . GLY A 1 111 ? -9.477 -8.897 2.746 1.00 95.12 111 GLY A O 1
ATOM 793 N N . PHE A 1 112 ? -7.299 -8.484 3.175 1.00 95.50 112 PHE A N 1
ATOM 794 C CA . PHE A 1 112 ? -7.373 -7.040 3.408 1.00 95.50 112 PHE A CA 1
ATOM 795 C C . PHE A 1 112 ? -6.009 -6.382 3.124 1.00 95.50 112 PHE A C 1
ATOM 797 O O . PHE A 1 112 ? -5.004 -7.089 2.982 1.00 95.50 112 PHE A O 1
ATOM 804 N N . TYR A 1 113 ? -5.978 -5.052 3.018 1.00 94.38 113 TYR A N 1
ATOM 805 C CA . TYR A 1 113 ? -4.750 -4.264 2.905 1.00 94.38 113 TYR A CA 1
ATOM 806 C C . TYR A 1 113 ? -4.043 -4.176 4.256 1.00 94.38 113 TYR A C 1
ATOM 808 O O . TYR A 1 113 ? -4.673 -3.886 5.266 1.00 94.38 113 TYR A O 1
ATOM 816 N N . ASP A 1 114 ? -2.746 -4.456 4.278 1.00 94.12 114 ASP A N 1
ATOM 817 C CA . ASP A 1 114 ? -1.926 -4.520 5.486 1.00 94.12 114 ASP A CA 1
ATOM 818 C C . ASP A 1 114 ? -0.594 -3.800 5.245 1.00 94.12 114 ASP A C 1
ATOM 820 O O . ASP A 1 114 ? -0.130 -3.686 4.103 1.00 94.12 114 ASP A O 1
ATOM 824 N N . CYS A 1 115 ? 0.036 -3.332 6.319 1.00 92.38 115 CYS A N 1
ATOM 825 C CA . CYS A 1 115 ? 1.375 -2.770 6.219 1.00 92.38 115 CYS A CA 1
ATOM 826 C C . CYS A 1 115 ? 2.400 -3.865 5.919 1.00 92.38 115 CYS A C 1
ATOM 828 O O . CYS A 1 115 ? 2.262 -5.030 6.307 1.00 92.38 115 CYS A O 1
ATOM 830 N N . ASN A 1 116 ? 3.489 -3.466 5.271 1.00 88.62 116 ASN A N 1
ATOM 831 C CA . ASN A 1 116 ? 4.574 -4.338 4.822 1.00 88.62 116 ASN A CA 1
ATOM 832 C C . ASN A 1 116 ? 4.146 -5.392 3.792 1.00 88.62 116 ASN A C 1
ATOM 834 O O . ASN A 1 116 ? 4.777 -6.446 3.644 1.00 88.62 116 ASN A O 1
ATOM 838 N N . GLN A 1 117 ? 3.058 -5.114 3.081 1.00 90.94 117 GLN A N 1
ATOM 839 C CA . GLN A 1 117 ? 2.616 -5.884 1.929 1.00 90.94 117 GLN A CA 1
ATOM 840 C C . GLN A 1 117 ? 2.754 -5.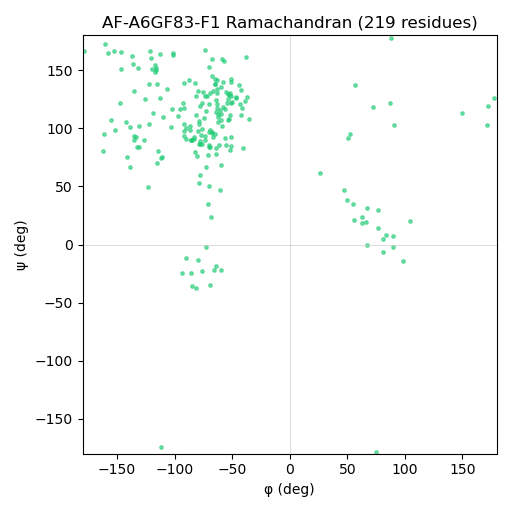030 0.673 1.00 90.94 117 GLN A C 1
ATOM 842 O O . GLN A 1 117 ? 2.875 -3.812 0.738 1.00 90.94 117 GLN A O 1
ATOM 847 N N . ALA A 1 118 ? 2.717 -5.681 -0.485 1.00 88.62 118 ALA A N 1
ATOM 848 C CA . ALA A 1 118 ? 2.812 -5.012 -1.773 1.00 88.62 118 ALA A CA 1
ATOM 849 C C . ALA A 1 118 ? 1.714 -5.499 -2.721 1.00 88.62 118 ALA A C 1
ATOM 851 O O . ALA A 1 118 ? 1.278 -6.652 -2.653 1.00 88.62 118 ALA A O 1
ATOM 852 N N . GLY A 1 119 ? 1.320 -4.624 -3.644 1.00 88.94 119 GLY A N 1
ATOM 853 C CA . GLY A 1 119 ? 0.376 -4.926 -4.716 1.00 88.94 119 GLY A CA 1
ATOM 854 C C . GLY A 1 119 ? -1.096 -4.712 -4.359 1.00 88.94 119 GLY A C 1
ATOM 855 O O . GLY A 1 119 ? -1.458 -4.343 -3.242 1.00 88.94 119 GLY A O 1
ATOM 856 N N . GLU A 1 120 ? -1.945 -4.943 -5.356 1.00 92.94 120 GLU A N 1
ATOM 857 C CA . GLU A 1 120 ? -3.391 -4.713 -5.308 1.00 92.94 120 GLU A CA 1
ATOM 858 C C . GLU A 1 120 ? -4.173 -6.018 -5.085 1.00 92.94 120 GLU A C 1
ATOM 860 O O . GLU A 1 120 ? -3.647 -7.117 -5.293 1.00 92.94 120 GLU A O 1
ATOM 865 N N . ASP A 1 121 ? -5.455 -5.911 -4.710 1.00 92.62 121 ASP A N 1
ATOM 866 C CA . ASP A 1 121 ? -6.364 -7.060 -4.688 1.00 92.62 121 ASP A CA 1
ATOM 867 C C . ASP A 1 121 ? -6.404 -7.730 -6.078 1.00 92.62 121 ASP A C 1
ATOM 869 O O . ASP A 1 121 ? -6.896 -7.135 -7.041 1.00 92.62 121 ASP A O 1
ATOM 873 N N . PRO A 1 122 ? -5.972 -8.998 -6.216 1.00 90.00 122 PRO A N 1
ATOM 874 C CA . PRO A 1 122 ? -5.991 -9.698 -7.499 1.00 90.00 122 PRO A CA 1
ATOM 875 C C . PRO A 1 122 ? -7.412 -9.908 -8.042 1.00 90.00 122 PRO A C 1
ATOM 877 O O . PRO A 1 122 ? -7.588 -10.198 -9.227 1.00 90.00 122 PRO A O 1
ATOM 880 N N . GLY A 1 123 ? -8.433 -9.804 -7.186 1.00 92.75 123 GLY A N 1
ATOM 881 C CA . GLY A 1 123 ? -9.835 -9.818 -7.582 1.00 92.75 123 GLY A CA 1
ATOM 882 C C . GLY A 1 123 ? -10.343 -8.482 -8.126 1.00 92.75 123 GLY A C 1
ATOM 883 O O . GLY A 1 123 ? -11.444 -8.461 -8.681 1.00 92.75 123 GLY A O 1
ATOM 884 N N . GLY A 1 124 ? -9.592 -7.388 -7.954 1.00 90.75 124 GLY A N 1
ATOM 885 C CA . GLY A 1 124 ? -9.996 -6.023 -8.305 1.00 90.75 124 GLY A CA 1
ATOM 886 C C . GLY A 1 124 ? -11.307 -5.588 -7.647 1.00 90.75 124 GLY A C 1
ATOM 887 O O . GLY A 1 124 ? -12.009 -4.725 -8.172 1.00 90.75 124 GLY A O 1
ATOM 888 N N . THR A 1 125 ? -11.701 -6.252 -6.558 1.00 93.31 125 THR A N 1
ATOM 889 C CA . THR A 1 125 ? -12.945 -5.961 -5.841 1.00 93.31 125 THR A CA 1
ATOM 890 C C . THR A 1 125 ? -12.718 -4.831 -4.849 1.00 93.31 125 THR A C 1
ATOM 892 O O . THR A 1 125 ? -13.601 -3.989 -4.688 1.00 93.31 125 THR A O 1
ATOM 895 N N . ASN A 1 126 ? -11.529 -4.792 -4.247 1.00 91.12 126 ASN A N 1
ATOM 896 C CA . ASN A 1 126 ? -11.101 -3.751 -3.324 1.00 91.12 126 ASN A CA 1
ATOM 897 C C . ASN A 1 126 ? -10.011 -2.905 -4.002 1.00 91.12 126 ASN A C 1
ATOM 899 O O . ASN A 1 126 ? -8.928 -3.430 -4.257 1.00 91.12 126 ASN A O 1
ATOM 903 N N . PRO A 1 127 ? -10.290 -1.645 -4.376 1.00 90.50 127 PRO A N 1
ATOM 904 C CA . PRO A 1 127 ? -9.280 -0.771 -4.960 1.00 90.50 127 PRO A CA 1
ATOM 905 C C . PRO A 1 127 ? -8.208 -0.416 -3.923 1.00 90.50 127 PRO A C 1
ATOM 907 O O . PRO A 1 127 ? -8.521 -0.245 -2.747 1.00 90.50 127 PRO A O 1
ATOM 910 N N . ILE A 1 128 ? -6.957 -0.279 -4.377 1.00 90.81 128 ILE A N 1
ATOM 911 C CA . ILE A 1 128 ? -5.850 0.160 -3.515 1.00 90.81 128 ILE A CA 1
ATOM 912 C C . ILE A 1 128 ? -6.005 1.623 -3.114 1.00 90.81 128 ILE A C 1
ATOM 914 O O . ILE A 1 128 ? -5.697 1.985 -1.986 1.00 90.81 128 ILE A O 1
ATOM 918 N N . GLU A 1 129 ? -6.534 2.446 -4.018 1.00 93.19 129 GLU A N 1
ATOM 919 C CA . GLU A 1 129 ? -6.761 3.861 -3.771 1.00 93.19 129 GLU A CA 1
ATOM 920 C C . GLU A 1 129 ? -7.950 4.060 -2.834 1.00 93.19 129 GLU A C 1
ATOM 922 O O . GLU A 1 129 ? -9.065 3.578 -3.074 1.00 93.19 129 GLU A O 1
ATOM 927 N N . CYS A 1 130 ? -7.715 4.828 -1.777 1.00 94.81 130 CYS A N 1
ATOM 928 C CA . CYS A 1 130 ? -8.777 5.270 -0.899 1.00 94.81 130 CYS A CA 1
ATOM 929 C C . CYS A 1 130 ? -9.787 6.171 -1.636 1.00 94.81 130 CYS A C 1
ATOM 931 O O . CYS A 1 130 ? -9.392 6.998 -2.461 1.00 94.81 130 CYS A O 1
ATOM 933 N N . PRO A 1 131 ? -11.102 6.059 -1.347 1.00 93.94 131 PRO A N 1
ATOM 934 C CA . PRO A 1 131 ? -12.095 6.962 -1.923 1.00 93.94 131 PRO A CA 1
ATOM 935 C C . PRO A 1 131 ? -11.775 8.431 -1.595 1.00 93.94 131 PRO A C 1
ATOM 937 O O . PRO A 1 131 ? -11.079 8.741 -0.633 1.00 93.94 131 PRO A O 1
ATOM 940 N N . GLU A 1 132 ? -12.288 9.381 -2.374 1.00 92.56 132 GLU A N 1
ATOM 941 C CA . GLU A 1 132 ? -12.065 10.795 -2.053 1.00 92.56 132 GLU A CA 1
ATOM 942 C C . GLU A 1 132 ? -12.716 11.142 -0.700 1.00 92.56 132 GLU A C 1
ATOM 944 O O . GLU A 1 132 ? -13.930 11.003 -0.521 1.00 92.56 132 GLU A O 1
ATOM 949 N N . GLY A 1 133 ? -11.917 11.603 0.263 1.00 89.12 133 GLY A N 1
ATOM 950 C CA . GLY A 1 133 ? -12.391 11.895 1.611 1.00 89.12 133 GLY A CA 1
ATOM 951 C C . GLY A 1 133 ? -11.302 12.440 2.528 1.00 89.12 133 GLY A C 1
ATOM 952 O O . GLY A 1 133 ? -10.120 12.394 2.209 1.00 89.12 133 GLY A O 1
ATOM 953 N N . GLU A 1 134 ? -11.725 12.983 3.669 1.00 92.25 134 GLU A N 1
ATOM 954 C CA . GLU A 1 134 ? -10.823 13.363 4.756 1.00 92.25 134 GLU A CA 1
ATOM 955 C C . GLU A 1 134 ? -10.781 12.212 5.766 1.00 92.25 134 GLU A C 1
ATOM 957 O O . GLU A 1 134 ? -11.805 11.856 6.361 1.00 92.25 134 GLU A O 1
ATOM 962 N N . TYR A 1 135 ? -9.604 11.614 5.930 1.00 93.88 135 TYR A N 1
ATOM 963 C CA . TYR A 1 135 ? -9.375 10.498 6.837 1.00 93.88 135 TYR A CA 1
ATOM 964 C C . TYR A 1 135 ? -8.933 11.030 8.194 1.00 93.88 135 TYR A C 1
ATOM 966 O O . TYR A 1 135 ? -7.813 11.492 8.373 1.00 93.88 135 TYR A O 1
ATOM 974 N N . ILE A 1 136 ? -9.856 11.019 9.156 1.00 94.56 136 ILE A N 1
ATOM 975 C CA . ILE A 1 136 ? -9.590 11.466 10.524 1.00 94.56 136 ILE A CA 1
ATOM 976 C C . ILE A 1 136 ? -9.822 10.283 11.450 1.00 94.56 136 ILE A C 1
ATOM 978 O O . ILE A 1 136 ? -10.966 9.859 11.620 1.00 94.56 136 ILE A O 1
ATOM 982 N N . THR A 1 137 ? -8.765 9.777 12.085 1.00 95.06 137 THR A N 1
ATOM 983 C CA . THR A 1 137 ? -8.854 8.685 13.065 1.00 95.06 137 THR A CA 1
ATOM 984 C C . THR A 1 137 ? -9.905 8.984 14.140 1.00 95.06 137 THR A C 1
ATOM 986 O O . THR A 1 137 ? -9.913 10.048 14.762 1.00 95.06 137 THR A O 1
ATOM 989 N N . GLY A 1 138 ? -10.830 8.046 14.350 1.00 95.88 138 GLY A N 1
ATOM 990 C CA . GLY A 1 138 ? -11.976 8.177 15.255 1.00 95.88 138 GLY A CA 1
ATOM 991 C C . GLY A 1 138 ? -13.175 8.954 14.688 1.00 95.88 138 GLY A C 1
ATOM 992 O O . GLY A 1 138 ? -14.228 8.999 15.330 1.00 95.88 138 GLY A O 1
ATOM 993 N N . GLY A 1 139 ? -13.051 9.557 13.502 1.00 97.12 139 GLY A N 1
ATOM 994 C CA . GLY A 1 139 ? -14.142 10.201 12.768 1.00 97.12 139 GLY A CA 1
ATOM 995 C C . GLY A 1 139 ? -15.108 9.192 12.132 1.00 97.12 139 GLY A C 1
ATOM 996 O O . GLY A 1 139 ? -14.807 8.003 12.089 1.00 97.12 139 GLY A O 1
ATOM 997 N N . PRO A 1 140 ? -16.289 9.622 11.646 1.00 97.25 140 PRO A N 1
ATOM 998 C CA . PRO A 1 140 ? -17.222 8.727 10.959 1.00 97.25 140 PRO A CA 1
ATOM 999 C C . PRO A 1 140 ? -16.626 8.202 9.647 1.00 97.25 140 PRO A C 1
ATOM 1001 O O . PRO A 1 140 ? -15.976 8.956 8.927 1.00 97.25 140 PRO A O 1
ATOM 1004 N N . CYS A 1 141 ? -16.894 6.938 9.306 1.00 97.00 141 CYS A N 1
ATOM 1005 C CA . CYS A 1 141 ? -16.389 6.364 8.057 1.00 97.00 141 CYS A CA 1
ATOM 1006 C C . CYS A 1 141 ? -16.956 7.083 6.817 1.00 97.00 141 CYS A C 1
ATOM 1008 O O . CYS A 1 141 ? -18.182 7.234 6.720 1.00 97.00 141 CYS A O 1
ATOM 1010 N N . PRO A 1 142 ? -16.105 7.492 5.858 1.00 95.69 142 PRO A N 1
ATOM 1011 C CA . PRO A 1 142 ? -16.560 8.029 4.583 1.00 95.69 142 PRO A CA 1
ATOM 1012 C C . PRO A 1 142 ? -17.241 6.943 3.735 1.00 95.69 142 PRO A C 1
ATOM 1014 O O . PRO A 1 142 ? -17.068 5.742 3.956 1.00 95.69 142 PRO A O 1
ATOM 1017 N N . GLU A 1 143 ? -18.052 7.359 2.757 1.00 95.50 143 GLU A N 1
ATOM 1018 C CA . GLU A 1 143 ? -18.699 6.413 1.844 1.00 95.50 143 GLU A CA 1
ATOM 1019 C C . GLU A 1 143 ? -17.645 5.680 1.004 1.00 95.50 143 GLU A C 1
ATOM 1021 O O . GLU A 1 143 ? -16.846 6.304 0.313 1.00 95.50 143 GLU A O 1
ATOM 1026 N N . GLY A 1 144 ? -17.667 4.346 1.048 1.00 93.25 144 GLY A N 1
ATOM 1027 C CA . GLY A 1 144 ? -16.751 3.496 0.284 1.00 93.25 144 GLY A CA 1
ATOM 1028 C C . GLY A 1 144 ? -15.545 2.984 1.069 1.00 93.25 144 GLY A C 1
ATOM 1029 O O . GLY A 1 144 ? -14.938 2.020 0.620 1.00 93.25 144 GLY A O 1
ATOM 1030 N N . LEU A 1 145 ? -15.241 3.539 2.248 1.00 95.31 145 LEU A N 1
ATOM 1031 C CA . LEU A 1 145 ? -14.216 2.971 3.124 1.00 95.31 145 LEU A CA 1
ATOM 1032 C C . LEU A 1 145 ? -14.785 1.751 3.856 1.00 95.31 145 LEU A C 1
ATOM 1034 O O . LEU A 1 145 ? -15.772 1.856 4.591 1.00 95.31 145 LEU A O 1
ATOM 1038 N N . THR A 1 146 ? -14.176 0.591 3.643 1.00 96.25 146 THR A N 1
ATOM 1039 C CA . THR A 1 146 ? -14.624 -0.687 4.206 1.00 96.25 146 THR A CA 1
ATOM 1040 C C . THR A 1 146 ? -13.631 -1.224 5.239 1.00 96.25 146 THR A C 1
ATOM 1042 O O . THR A 1 146 ? -12.697 -0.526 5.634 1.00 96.25 146 THR A O 1
ATOM 1045 N N . PHE A 1 147 ? -13.865 -2.438 5.749 1.00 96.31 147 PHE A N 1
ATOM 1046 C CA . PHE A 1 147 ? -12.959 -3.052 6.726 1.00 96.31 147 PHE A CA 1
ATOM 1047 C C . PHE A 1 147 ? -11.680 -3.584 6.065 1.00 96.31 147 PHE A C 1
ATOM 1049 O O . PHE A 1 147 ? -10.678 -3.756 6.746 1.00 96.31 147 PHE A O 1
ATOM 1056 N N . GLU A 1 148 ? -11.727 -3.866 4.760 1.00 96.44 148 GLU A N 1
ATOM 1057 C CA . GLU A 1 148 ? -10.589 -4.326 3.963 1.00 96.44 148 GLU A CA 1
ATOM 1058 C C . GLU A 1 148 ? -9.494 -3.261 3.842 1.00 96.44 148 GLU A C 1
ATOM 1060 O O . GLU A 1 148 ? -8.343 -3.604 3.593 1.00 96.44 148 GLU A O 1
ATOM 1065 N N . GLY A 1 149 ? -9.859 -1.994 4.043 1.00 95.62 149 GLY A N 1
ATOM 1066 C CA . GLY A 1 149 ? -8.961 -0.854 4.003 1.00 95.62 149 GLY A CA 1
ATOM 1067 C C . GLY A 1 149 ? -8.525 -0.442 2.599 1.00 95.62 149 GLY A C 1
ATOM 1068 O O . GLY A 1 149 ? -8.977 -0.995 1.596 1.00 95.62 149 GLY A O 1
ATOM 1069 N N . CYS A 1 150 ? -7.687 0.584 2.547 1.00 95.88 150 CYS A N 1
ATOM 1070 C CA . CYS A 1 150 ? -7.098 1.159 1.343 1.00 95.88 150 CYS A CA 1
ATOM 1071 C C . CYS A 1 150 ? -5.811 1.910 1.717 1.00 95.88 150 CYS A C 1
ATOM 1073 O O . CYS A 1 150 ? -5.591 2.213 2.892 1.00 95.88 150 CYS A O 1
ATOM 1075 N N . CYS A 1 151 ? -4.989 2.225 0.722 1.00 94.62 151 CYS A N 1
ATOM 1076 C CA . CYS A 1 151 ? -3.719 2.919 0.889 1.00 94.62 151 CYS A CA 1
ATOM 1077 C C . CYS A 1 151 ? -3.824 4.371 0.395 1.00 94.62 151 CYS A C 1
ATOM 1079 O O . CYS A 1 151 ? -4.351 4.628 -0.694 1.00 94.62 151 CYS A O 1
ATOM 1081 N N . PHE A 1 152 ? -3.317 5.325 1.177 1.00 93.00 152 PHE A N 1
ATOM 1082 C CA . PHE A 1 152 ? -3.250 6.743 0.809 1.00 93.00 152 PHE A CA 1
ATOM 1083 C C . PHE A 1 152 ? -2.014 7.393 1.432 1.00 93.00 152 PHE A C 1
ATOM 1085 O O . PHE A 1 152 ? -1.903 7.375 2.649 1.00 93.00 152 PHE A O 1
ATOM 1092 N N . ASP A 1 153 ? -1.123 7.967 0.614 1.00 87.25 153 ASP A N 1
ATOM 1093 C CA . ASP A 1 153 ? 0.134 8.593 1.071 1.00 87.25 153 ASP A CA 1
ATOM 1094 C C . ASP A 1 153 ? 0.913 7.709 2.076 1.00 87.25 153 ASP A C 1
ATOM 1096 O O . ASP A 1 153 ? 1.327 8.173 3.127 1.00 87.25 153 ASP A O 1
ATOM 1100 N N . ASP A 1 154 ? 1.065 6.416 1.757 1.00 87.06 154 ASP A N 1
ATOM 1101 C CA . ASP A 1 154 ? 1.726 5.386 2.586 1.00 87.06 154 ASP A CA 1
ATOM 1102 C C . ASP A 1 154 ? 1.016 5.004 3.902 1.00 87.06 154 ASP A C 1
ATOM 1104 O O . ASP A 1 154 ? 1.420 4.055 4.572 1.00 87.06 154 ASP A O 1
ATOM 1108 N N . ASP A 1 155 ? -0.126 5.612 4.217 1.00 92.19 155 ASP A N 1
ATOM 1109 C CA . ASP A 1 155 ? -0.995 5.187 5.313 1.00 92.19 155 ASP A CA 1
ATOM 1110 C C . ASP A 1 155 ? -1.992 4.107 4.862 1.00 92.19 155 ASP A C 1
ATOM 1112 O O . ASP A 1 155 ? -2.602 4.183 3.787 1.00 92.19 155 ASP A O 1
ATOM 1116 N N . LEU A 1 156 ? -2.248 3.132 5.735 1.00 94.69 156 LEU A N 1
ATOM 1117 C CA . LEU A 1 156 ? -3.375 2.209 5.624 1.00 94.69 156 LEU A CA 1
ATOM 1118 C C . LEU A 1 156 ? -4.567 2.761 6.409 1.00 94.69 156 LEU A C 1
ATOM 1120 O O . LEU A 1 156 ? -4.505 2.902 7.629 1.00 94.69 156 LEU A O 1
ATOM 1124 N N . TRP A 1 157 ? -5.693 2.973 5.730 1.00 96.94 157 TRP A N 1
ATOM 1125 C CA . TRP A 1 157 ? -6.946 3.442 6.329 1.00 96.94 157 TRP A CA 1
ATOM 1126 C C . TRP A 1 157 ? -8.044 2.388 6.214 1.00 96.94 157 TRP A C 1
ATOM 1128 O O . TRP A 1 157 ? -8.210 1.783 5.160 1.00 96.94 157 TRP A O 1
ATOM 1138 N N . TRP A 1 158 ? -8.848 2.187 7.263 1.00 97.25 158 TRP A N 1
ATOM 1139 C CA . TRP A 1 158 ? -10.001 1.274 7.251 1.00 97.25 158 TRP A CA 1
ATOM 1140 C C . TRP A 1 158 ? -11.151 1.772 8.132 1.00 97.25 158 TRP A C 1
ATOM 1142 O O . TRP A 1 158 ? -11.011 2.676 8.955 1.00 97.25 158 TRP A O 1
ATOM 1152 N N . CYS A 1 159 ? -12.332 1.183 7.949 1.00 97.50 159 CYS A N 1
ATOM 1153 C CA . CYS A 1 159 ? -13.508 1.455 8.769 1.00 97.50 159 CYS A CA 1
ATOM 1154 C C . CYS A 1 159 ? -13.739 0.330 9.786 1.00 97.50 159 CYS A C 1
ATOM 1156 O O . CYS A 1 159 ? -14.086 -0.794 9.413 1.00 97.50 159 CYS A O 1
ATOM 1158 N N . GLU A 1 160 ? -13.649 0.641 11.080 1.00 97.00 160 GLU A N 1
ATOM 1159 C CA . GLU A 1 160 ? -13.927 -0.297 12.169 1.00 97.00 160 GLU A CA 1
ATOM 1160 C C . GLU A 1 160 ? -14.973 0.278 13.129 1.00 97.00 160 GLU A C 1
ATOM 1162 O O . GLU A 1 160 ? -14.865 1.392 13.638 1.00 97.00 160 GLU A O 1
ATOM 1167 N N . GLY A 1 161 ? -16.057 -0.467 13.364 1.00 96.25 161 GLY A N 1
ATOM 1168 C CA . GLY A 1 161 ? -17.109 -0.032 14.292 1.00 96.25 161 GLY A CA 1
ATOM 1169 C C . GLY A 1 161 ? -17.837 1.260 13.883 1.00 96.25 161 GLY A C 1
ATOM 1170 O O . GLY A 1 161 ? -18.494 1.876 14.721 1.00 96.25 161 GLY A O 1
ATOM 1171 N N . GLY A 1 162 ? -17.751 1.663 12.611 1.00 96.50 162 GLY A N 1
ATOM 1172 C CA . GLY A 1 162 ? -18.318 2.917 12.105 1.00 96.50 162 GLY A CA 1
ATOM 1173 C C . GLY A 1 162 ? -17.425 4.143 12.315 1.00 96.50 162 GLY A C 1
ATOM 1174 O O . GLY A 1 162 ? -17.883 5.257 12.047 1.00 96.50 162 GLY A O 1
ATOM 1175 N N . ALA A 1 163 ? -16.183 3.942 12.763 1.00 97.62 163 ALA A N 1
ATOM 1176 C CA . ALA A 1 163 ? -15.162 4.972 12.841 1.00 97.62 163 ALA A CA 1
ATOM 1177 C C . ALA A 1 163 ? -13.971 4.653 11.924 1.00 97.62 163 ALA A C 1
ATOM 1179 O O . ALA A 1 163 ? -13.650 3.487 11.690 1.00 97.62 163 ALA A O 1
ATOM 1180 N N . VAL A 1 164 ? -13.327 5.696 11.405 1.00 97.44 164 VAL A N 1
ATOM 1181 C CA . VAL A 1 164 ? -12.074 5.583 10.654 1.00 97.44 164 VAL A CA 1
ATOM 1182 C C . VAL A 1 164 ? -10.963 5.183 11.617 1.00 97.44 164 VAL A C 1
ATOM 1184 O O . VAL A 1 164 ? -10.792 5.800 12.672 1.00 97.44 164 VAL A O 1
ATOM 1187 N N . ALA A 1 165 ? -10.206 4.169 11.239 1.00 97.31 165 ALA A N 1
ATOM 1188 C CA . ALA A 1 165 ? -8.941 3.799 11.842 1.00 97.31 165 ALA A CA 1
ATOM 1189 C C . ALA A 1 165 ? -7.855 3.887 10.767 1.00 97.31 165 ALA A C 1
ATOM 1191 O O . ALA A 1 165 ? -8.141 3.755 9.576 1.00 97.31 165 ALA A O 1
ATOM 1192 N N . GLY A 1 166 ? -6.635 4.171 11.199 1.00 95.00 166 GLY A N 1
ATOM 1193 C CA . GLY A 1 166 ? -5.490 4.304 10.319 1.00 95.00 166 GLY A CA 1
ATOM 1194 C C . GLY A 1 166 ? -4.230 3.829 11.018 1.00 95.00 166 GLY A C 1
ATOM 1195 O O . GLY A 1 166 ? -4.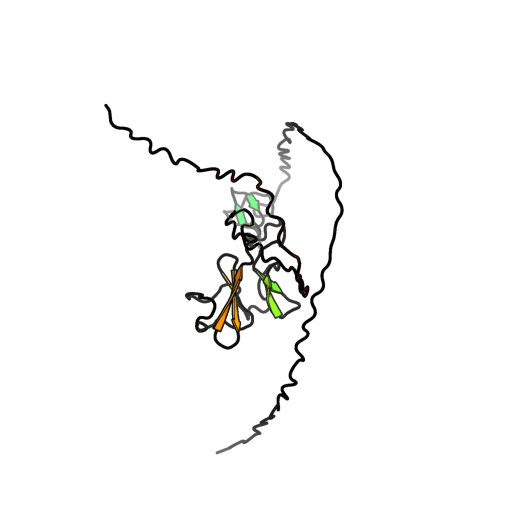141 3.889 12.249 1.00 95.00 166 GLY A O 1
ATOM 1196 N N . ILE A 1 167 ? -3.287 3.341 10.230 1.00 93.12 167 ILE A N 1
ATOM 1197 C CA . ILE A 1 167 ? -1.926 3.046 10.650 1.00 93.12 167 ILE A CA 1
ATOM 1198 C C . ILE A 1 167 ? -0.999 3.585 9.571 1.00 93.12 167 ILE A C 1
ATOM 1200 O O . ILE A 1 167 ? -1.229 3.359 8.385 1.00 93.12 167 ILE A O 1
ATOM 1204 N N . ASP A 1 168 ? 0.022 4.302 10.010 1.00 91.81 168 ASP A N 1
ATOM 1205 C CA . ASP A 1 168 ? 1.089 4.760 9.139 1.00 91.81 168 ASP A CA 1
ATOM 1206 C C . ASP A 1 168 ? 1.949 3.554 8.771 1.00 91.81 168 ASP A C 1
ATOM 1208 O O . ASP A 1 168 ? 2.500 2.886 9.657 1.00 91.81 168 ASP A O 1
ATOM 1212 N N . CYS A 1 169 ? 1.960 3.195 7.484 1.00 90.25 169 CYS A N 1
ATOM 1213 C CA . CYS A 1 169 ? 2.877 2.172 7.014 1.00 90.25 169 CYS A CA 1
ATOM 1214 C C . CYS A 1 169 ? 4.225 2.792 6.663 1.00 90.25 169 CYS A C 1
ATOM 1216 O O . CYS A 1 169 ? 5.211 2.072 6.758 1.00 90.25 169 CYS A O 1
ATOM 1218 N N . GLY A 1 170 ? 4.306 4.083 6.340 1.00 84.56 170 GLY A N 1
ATOM 1219 C CA . GLY A 1 170 ? 5.559 4.780 6.101 1.00 84.56 170 GLY A CA 1
ATOM 1220 C C . GLY A 1 170 ? 6.519 4.572 7.268 1.00 84.56 170 GLY A C 1
ATOM 1221 O O . GLY A 1 170 ? 6.182 4.738 8.437 1.00 84.56 170 GLY A O 1
ATOM 1222 N N . GLN A 1 171 ? 7.746 4.156 6.964 1.00 64.81 171 GLN A N 1
ATOM 1223 C CA . GLN A 1 171 ? 8.798 3.932 7.956 1.00 64.81 171 GLN A CA 1
ATOM 1224 C C . GLN A 1 171 ? 9.356 5.229 8.567 1.00 64.81 171 GLN A C 1
ATOM 1226 O O . GLN A 1 171 ? 10.515 5.271 8.981 1.00 64.81 171 GLN A O 1
ATOM 1231 N N . ASP A 1 172 ? 8.519 6.244 8.763 1.00 57.28 172 ASP A N 1
ATOM 1232 C CA . ASP A 1 172 ? 8.720 7.163 9.872 1.00 57.28 172 ASP A CA 1
ATOM 1233 C C . ASP A 1 172 ? 8.341 6.384 11.141 1.00 57.28 172 ASP A C 1
ATOM 1235 O O . ASP A 1 172 ? 7.346 6.637 11.823 1.00 57.28 172 ASP A O 1
ATOM 1239 N N . GLY A 1 173 ? 9.151 5.358 11.461 1.00 51.41 173 GLY A N 1
ATOM 1240 C CA . GLY A 1 173 ? 9.180 4.804 12.807 1.00 51.41 173 GLY A CA 1
ATOM 1241 C C . GLY A 1 173 ? 9.188 5.997 13.754 1.00 51.41 173 GLY A C 1
ATOM 1242 O O . GLY A 1 173 ? 9.856 6.974 13.413 1.00 51.41 173 GLY A O 1
ATOM 1243 N N . PRO A 1 174 ? 8.408 5.966 14.858 1.00 52.28 174 PRO A N 1
ATOM 1244 C CA . PRO A 1 174 ? 8.186 7.147 15.688 1.00 52.28 174 PRO A CA 1
ATOM 1245 C C . PRO A 1 174 ? 9.528 7.827 15.839 1.00 52.28 174 PRO A C 1
ATOM 1247 O O . PRO A 1 174 ? 10.452 7.115 16.231 1.00 52.28 174 PRO A O 1
ATOM 1250 N N . ASP A 1 175 ? 9.643 9.091 15.421 1.00 50.06 175 ASP A N 1
ATOM 1251 C CA . ASP A 1 175 ? 10.861 9.890 15.535 1.00 50.06 175 ASP A CA 1
ATOM 1252 C C . ASP A 1 175 ? 11.324 9.787 16.998 1.00 50.06 175 ASP A C 1
ATOM 1254 O O . ASP A 1 175 ? 10.984 10.593 17.859 1.00 50.06 175 ASP A O 1
ATOM 1258 N N . MET A 1 176 ? 12.077 8.736 17.319 1.00 53.94 176 MET A N 1
ATOM 1259 C CA . MET A 1 176 ? 12.719 8.525 18.611 1.00 53.94 176 MET A CA 1
ATOM 1260 C C . MET A 1 176 ? 13.896 9.504 18.732 1.00 53.94 176 MET A C 1
ATOM 1262 O O . MET A 1 176 ? 14.537 9.573 19.777 1.00 53.94 176 MET A O 1
ATOM 1266 N N . ASP A 1 177 ? 14.122 10.280 17.668 1.00 53.50 177 ASP A N 1
ATOM 1267 C CA . ASP A 1 177 ? 15.023 11.407 17.549 1.00 53.50 177 ASP A CA 1
ATOM 1268 C C . ASP A 1 177 ? 14.340 12.736 17.924 1.00 53.50 177 ASP A C 1
ATOM 1270 O O . ASP A 1 177 ? 15.038 13.735 18.134 1.00 53.50 177 ASP A O 1
ATOM 1274 N N . GLU A 1 178 ? 13.006 12.790 18.087 1.00 52.19 178 GLU A N 1
ATOM 1275 C CA . GLU A 1 178 ? 12.403 13.902 18.818 1.00 52.19 178 GLU A CA 1
ATOM 1276 C C . GLU A 1 178 ? 12.706 13.676 20.299 1.00 52.19 178 GLU A C 1
ATOM 1278 O O . GLU A 1 178 ? 11.959 13.042 21.043 1.00 52.19 178 GLU A O 1
ATOM 1283 N N . GLU A 1 179 ? 13.846 14.224 20.727 1.00 52.97 179 GLU A N 1
ATOM 1284 C CA . GLU A 1 179 ? 14.254 14.423 22.118 1.00 52.97 179 GLU A CA 1
ATOM 1285 C C . GLU A 1 179 ? 13.279 15.344 22.889 1.00 52.97 179 GLU A C 1
ATOM 1287 O O . GLU A 1 179 ? 13.658 16.262 23.620 1.00 52.97 179 GLU A O 1
ATOM 1292 N N . GLY A 1 180 ? 11.979 15.101 22.759 1.00 49.62 180 GLY A N 1
ATOM 1293 C CA . GLY A 1 180 ? 10.954 15.502 23.693 1.00 49.62 180 GLY A CA 1
ATOM 1294 C C . GLY A 1 180 ? 11.099 14.658 24.947 1.00 49.62 180 GLY A C 1
ATOM 1295 O O . GLY A 1 180 ? 10.335 13.726 25.177 1.00 49.62 180 GLY A O 1
ATOM 1296 N N . GLY A 1 181 ? 12.088 15.004 25.770 1.00 52.28 181 GLY A N 1
ATOM 1297 C CA . GLY A 1 181 ? 12.230 14.512 27.129 1.00 52.28 181 GLY A CA 1
ATOM 1298 C C . GLY A 1 181 ? 10.971 14.782 27.950 1.00 52.28 181 GLY A C 1
ATOM 1299 O O . GLY A 1 181 ? 10.903 15.745 28.710 1.00 52.28 181 GLY A O 1
ATOM 1300 N N . THR A 1 182 ? 9.982 13.896 27.875 1.00 49.22 182 THR A N 1
ATOM 1301 C CA . THR A 1 182 ? 9.131 13.644 29.028 1.00 49.22 182 THR A CA 1
ATOM 1302 C C . THR A 1 182 ? 9.919 12.748 29.956 1.00 49.22 182 THR A C 1
ATOM 1304 O O . THR A 1 182 ? 9.832 11.523 29.919 1.00 49.22 182 THR A O 1
ATOM 1307 N N . ASP A 1 183 ? 10.714 13.424 30.779 1.00 56.03 183 ASP A N 1
ATOM 1308 C CA . ASP A 1 183 ? 10.980 13.066 32.162 1.00 56.03 183 ASP A CA 1
ATOM 1309 C C . ASP A 1 183 ? 9.674 12.602 32.829 1.00 56.03 183 ASP A C 1
ATOM 1311 O O . ASP A 1 183 ? 8.924 13.361 33.439 1.00 56.03 183 ASP A O 1
ATOM 1315 N N . MET A 1 184 ? 9.345 11.335 32.619 1.00 51.31 184 MET A N 1
ATOM 1316 C CA . MET A 1 184 ? 8.528 10.565 33.529 1.00 51.31 184 MET A CA 1
ATOM 1317 C C . MET A 1 184 ? 9.423 9.458 34.051 1.00 51.31 184 MET A C 1
ATOM 1319 O O . MET A 1 184 ? 9.237 8.277 33.760 1.00 51.31 184 MET A O 1
ATOM 1323 N N . GLY A 1 185 ? 10.389 9.876 34.875 1.00 54.94 185 GLY A N 1
ATOM 1324 C CA . GLY A 1 185 ? 10.783 9.096 36.037 1.00 54.94 185 GLY A CA 1
ATOM 1325 C C . GLY A 1 185 ? 9.533 8.768 36.852 1.00 54.94 185 GLY A C 1
ATOM 1326 O O . GLY A 1 185 ? 9.183 9.447 37.812 1.00 54.94 185 GLY A O 1
ATOM 1327 N N . MET A 1 186 ? 8.807 7.738 36.427 1.00 48.16 186 MET A N 1
ATOM 1328 C CA . MET A 1 186 ? 7.839 7.066 37.264 1.00 48.16 186 MET A CA 1
ATOM 1329 C C . MET A 1 186 ? 8.655 6.080 38.087 1.00 48.16 186 MET A C 1
ATOM 1331 O O . MET A 1 186 ? 8.924 4.961 37.660 1.00 48.16 186 MET A O 1
ATOM 1335 N N . ASP A 1 187 ? 9.101 6.548 39.252 1.00 60.31 187 ASP A N 1
ATOM 1336 C CA . ASP A 1 187 ? 9.606 5.713 40.333 1.00 60.31 187 ASP A CA 1
ATOM 1337 C C . ASP A 1 187 ? 8.584 4.603 40.621 1.00 60.31 187 ASP A C 1
ATOM 1339 O O . ASP A 1 187 ? 7.666 4.754 41.430 1.00 60.31 187 ASP A O 1
ATOM 1343 N N . THR A 1 188 ? 8.740 3.440 39.993 1.00 53.59 188 THR A N 1
ATOM 1344 C CA . THR A 1 188 ? 8.099 2.198 40.437 1.00 53.59 188 THR A CA 1
ATOM 1345 C C . THR A 1 188 ? 8.884 1.619 41.612 1.00 53.59 188 THR A C 1
ATOM 1347 O O . THR A 1 188 ? 9.284 0.456 41.626 1.00 53.59 188 THR A O 1
ATOM 1350 N N . GLY A 1 189 ? 9.095 2.453 42.630 1.00 49.28 189 GLY A N 1
ATOM 1351 C CA . GLY A 1 189 ? 9.481 2.045 43.968 1.00 49.28 189 GLY A CA 1
ATOM 1352 C C . GLY A 1 189 ? 8.249 1.524 44.693 1.00 49.28 189 GLY A C 1
ATOM 1353 O O . GLY A 1 189 ? 7.528 2.263 45.359 1.00 49.28 189 GLY A O 1
ATOM 1354 N N . THR A 1 190 ? 7.988 0.225 44.565 1.00 54.03 190 THR A N 1
ATOM 1355 C CA . THR A 1 190 ? 7.110 -0.479 45.503 1.00 54.03 190 THR A CA 1
ATOM 1356 C C . THR A 1 190 ? 7.841 -0.587 46.837 1.00 54.03 190 THR A C 1
ATOM 1358 O O . THR A 1 190 ? 8.484 -1.593 47.127 1.00 54.03 190 THR A O 1
ATOM 1361 N N . GLU A 1 191 ? 7.745 0.444 47.668 1.00 48.41 191 GLU A N 1
ATOM 1362 C CA . GLU A 1 191 ? 8.176 0.389 49.061 1.00 48.41 191 GLU A CA 1
ATOM 1363 C C . GLU A 1 191 ? 6.979 0.538 49.998 1.00 48.41 191 GLU A C 1
ATOM 1365 O O . GLU A 1 191 ? 6.692 1.564 50.608 1.00 48.41 191 GLU A O 1
ATOM 1370 N N . THR A 1 192 ? 6.274 -0.579 50.174 1.00 52.72 192 THR A N 1
ATOM 1371 C CA . THR A 1 192 ? 5.621 -0.872 51.451 1.00 52.72 192 THR A CA 1
ATOM 1372 C C . THR A 1 192 ? 6.695 -1.043 52.526 1.00 52.72 192 THR A C 1
ATOM 1374 O O . THR A 1 192 ? 7.095 -2.160 52.851 1.00 52.72 192 THR A O 1
ATOM 1377 N N . GLY A 1 193 ? 7.161 0.073 53.080 1.00 49.72 193 GLY A N 1
ATOM 1378 C CA . GLY A 1 193 ? 8.084 0.125 54.208 1.00 49.72 193 GLY A CA 1
ATOM 1379 C C . GLY A 1 193 ? 7.721 1.284 55.128 1.00 49.72 193 GLY A C 1
ATOM 1380 O O . GLY A 1 193 ? 7.944 2.443 54.808 1.00 49.72 193 GLY A O 1
ATOM 1381 N N . MET A 1 194 ? 7.122 0.980 56.280 1.00 55.50 194 MET A N 1
ATOM 1382 C CA . MET A 1 194 ? 6.997 1.941 57.375 1.00 55.50 194 MET A CA 1
ATOM 1383 C C . MET A 1 194 ? 8.388 2.195 57.965 1.00 55.50 194 MET A C 1
ATOM 1385 O O . MET A 1 194 ? 8.832 1.419 58.809 1.00 55.50 194 MET A O 1
ATOM 1389 N N . ASP A 1 195 ? 9.046 3.285 57.580 1.00 49.91 195 ASP A N 1
ATOM 1390 C CA . ASP A 1 195 ? 10.231 3.764 58.290 1.00 49.91 195 ASP A CA 1
ATOM 1391 C C . ASP A 1 195 ? 9.837 4.773 59.375 1.00 49.91 195 ASP A C 1
ATOM 1393 O O . ASP A 1 195 ? 9.731 5.980 59.169 1.00 49.91 195 ASP A O 1
ATOM 1397 N N . THR A 1 196 ? 9.641 4.266 60.595 1.00 57.28 196 THR A N 1
ATOM 1398 C CA . THR A 1 196 ? 9.756 5.059 61.830 1.00 57.28 196 THR A CA 1
ATOM 1399 C C . THR A 1 196 ? 11.236 5.248 62.181 1.00 57.28 196 THR A C 1
ATOM 1401 O O . THR A 1 196 ? 11.707 4.780 63.221 1.00 57.28 196 THR A O 1
ATOM 1404 N N . GLY A 1 197 ? 11.982 5.878 61.275 1.00 49.41 197 GLY A N 1
ATOM 1405 C CA . GLY A 1 197 ? 13.413 6.133 61.391 1.00 49.41 197 GLY A CA 1
ATOM 1406 C C . GLY A 1 197 ? 13.691 7.582 61.768 1.00 49.41 197 GLY A C 1
ATOM 1407 O O . GLY A 1 197 ? 13.639 8.473 60.934 1.00 49.41 197 GLY A O 1
ATOM 1408 N N . THR A 1 198 ? 13.974 7.791 63.048 1.00 51.06 198 THR A N 1
ATOM 1409 C CA . THR A 1 198 ? 14.473 9.021 63.673 1.00 51.06 198 THR A CA 1
ATOM 1410 C C . THR A 1 198 ? 15.476 9.788 62.802 1.00 51.06 198 THR A C 1
ATOM 1412 O O . THR A 1 198 ? 16.505 9.253 62.396 1.00 51.06 198 THR A O 1
ATOM 1415 N N . GLU A 1 199 ? 15.182 11.065 62.603 1.00 53.72 199 GLU A N 1
ATOM 1416 C CA . GLU A 1 199 ? 16.026 12.093 62.004 1.00 53.72 199 GLU A CA 1
ATOM 1417 C C . GLU A 1 199 ? 17.504 12.073 62.449 1.00 53.72 199 GLU A C 1
ATOM 1419 O O . GLU A 1 199 ? 17.841 12.026 63.634 1.00 53.72 199 GLU A O 1
ATOM 1424 N N . THR A 1 200 ? 18.409 12.158 61.469 1.00 47.09 200 THR A N 1
ATOM 1425 C CA . THR A 1 200 ? 19.775 12.670 61.645 1.00 47.09 200 THR A CA 1
ATOM 1426 C C . THR A 1 200 ? 20.078 13.611 60.490 1.00 47.09 200 THR A C 1
ATOM 1428 O O . THR A 1 200 ? 20.566 13.228 59.431 1.00 47.09 200 THR A O 1
ATOM 1431 N N . ASP A 1 201 ? 19.740 14.866 60.747 1.00 55.12 201 ASP A N 1
ATOM 1432 C CA . ASP A 1 201 ? 20.135 16.049 60.005 1.00 55.12 201 ASP A CA 1
ATOM 1433 C C . ASP A 1 201 ? 21.671 16.076 59.880 1.00 55.12 201 ASP A C 1
ATOM 1435 O O . ASP A 1 201 ? 22.390 16.283 60.863 1.00 55.12 201 ASP A O 1
ATOM 1439 N N . THR A 1 202 ? 22.196 15.798 58.686 1.00 50.16 202 THR A N 1
ATOM 1440 C CA . THR A 1 202 ? 23.600 16.070 58.358 1.00 50.16 202 THR A CA 1
ATOM 1441 C C . THR A 1 202 ? 23.624 16.802 57.031 1.00 50.16 202 THR A C 1
ATOM 1443 O O . THR A 1 202 ? 23.432 16.207 55.975 1.00 50.16 202 THR A O 1
ATOM 1446 N N . GLY A 1 203 ? 23.809 18.118 57.121 1.00 56.28 203 GLY A N 1
ATOM 1447 C CA . GLY A 1 203 ? 23.833 19.021 55.982 1.00 56.28 203 GLY A CA 1
ATOM 1448 C C . GLY A 1 203 ? 24.773 18.570 54.866 1.00 56.28 203 GLY A C 1
ATOM 1449 O O . GLY A 1 203 ? 25.880 18.086 55.108 1.00 56.28 203 GLY A O 1
ATOM 1450 N N . GLY A 1 204 ? 24.328 18.793 53.635 1.00 45.00 204 GLY A N 1
ATOM 1451 C CA . GLY A 1 204 ? 25.078 18.457 52.437 1.00 45.00 204 GLY A CA 1
ATOM 1452 C C . GLY A 1 204 ? 24.552 19.203 51.221 1.00 45.00 204 GLY A C 1
ATOM 1453 O O . GLY A 1 204 ? 23.816 18.634 50.438 1.00 45.00 204 GLY A O 1
ATOM 1454 N N . LEU A 1 205 ? 24.978 20.464 51.109 1.00 47.53 205 LEU A N 1
ATOM 1455 C CA . LEU A 1 205 ? 25.207 21.208 49.866 1.00 47.53 205 LEU A CA 1
ATOM 1456 C C . LEU A 1 205 ? 24.065 21.250 48.824 1.00 47.53 205 LEU A C 1
ATOM 1458 O O . LEU A 1 205 ? 24.000 20.440 47.905 1.00 47.53 205 LEU A O 1
ATOM 1462 N N . ASP A 1 206 ? 23.271 22.320 48.883 1.00 55.09 206 ASP A N 1
ATOM 1463 C CA . ASP A 1 206 ? 22.613 22.879 47.702 1.00 55.09 206 ASP A CA 1
ATOM 1464 C C . ASP A 1 206 ? 23.675 23.308 46.672 1.00 55.09 206 ASP A C 1
ATOM 1466 O O . ASP A 1 206 ? 24.412 24.274 46.886 1.00 55.09 206 ASP A O 1
ATOM 1470 N N . THR A 1 207 ? 23.741 22.619 45.534 1.00 52.94 207 THR A N 1
ATOM 1471 C CA . THR A 1 207 ? 24.314 23.167 44.297 1.00 52.94 207 THR A CA 1
ATOM 1472 C C . THR A 1 207 ? 23.193 23.380 43.294 1.00 52.94 207 THR A C 1
ATOM 1474 O O . THR A 1 207 ? 23.036 22.620 42.341 1.00 52.94 207 THR A O 1
ATOM 1477 N N . GLY A 1 208 ? 22.411 24.435 43.524 1.00 48.41 208 GLY A N 1
ATOM 1478 C CA . GLY A 1 208 ? 21.586 25.034 42.485 1.00 48.41 208 GLY A CA 1
ATOM 1479 C C . GLY A 1 208 ? 22.492 25.521 41.358 1.00 48.41 208 GLY A C 1
ATOM 1480 O O . GLY A 1 208 ? 23.348 26.381 41.562 1.00 48.41 208 GLY A O 1
ATOM 1481 N N . THR A 1 209 ? 22.351 24.927 40.177 1.00 51.06 209 THR A N 1
ATOM 1482 C CA . THR A 1 209 ? 22.929 25.464 38.944 1.00 51.06 209 THR A CA 1
ATOM 1483 C C . THR A 1 209 ? 21.864 26.342 38.314 1.00 51.06 209 THR A C 1
ATOM 1485 O O . THR A 1 209 ? 20.920 25.875 37.688 1.00 51.06 209 THR A O 1
ATOM 1488 N N . GLU A 1 210 ? 21.984 27.637 38.567 1.00 50.22 210 GLU A N 1
ATOM 1489 C CA . GLU A 1 210 ? 21.152 28.667 37.964 1.00 50.22 210 GLU A CA 1
ATOM 1490 C C . GLU A 1 210 ? 21.702 28.898 36.552 1.00 50.22 210 GLU A C 1
ATOM 1492 O O . GLU A 1 210 ? 22.799 29.436 36.383 1.00 50.22 210 GLU A O 1
ATOM 1497 N N . THR A 1 211 ? 20.998 28.422 35.524 1.00 53.06 211 THR A N 1
ATOM 1498 C CA . THR A 1 211 ? 21.339 28.753 34.138 1.00 53.06 211 THR A CA 1
ATOM 1499 C C . THR A 1 211 ? 20.861 30.171 33.853 1.00 53.06 211 THR A C 1
ATOM 1501 O O . THR A 1 211 ? 19.687 30.436 33.608 1.00 53.06 211 THR A O 1
ATOM 1504 N N . ASP A 1 212 ? 21.816 31.088 33.935 1.00 53.19 212 ASP A N 1
ATOM 1505 C CA . ASP A 1 212 ? 21.706 32.499 33.598 1.00 53.19 212 ASP A CA 1
ATOM 1506 C C . ASP A 1 212 ? 21.505 32.651 32.076 1.00 53.19 212 ASP A C 1
ATOM 1508 O O . ASP A 1 212 ? 22.452 32.601 31.286 1.00 53.19 212 ASP A O 1
ATOM 1512 N N . THR A 1 213 ? 20.251 32.780 31.631 1.00 53.19 213 THR A N 1
ATOM 1513 C CA . THR A 1 213 ? 19.922 33.196 30.257 1.00 53.19 213 THR A CA 1
ATOM 1514 C C . THR A 1 213 ? 20.273 34.672 30.081 1.00 53.19 213 THR A C 1
ATOM 1516 O O . THR A 1 213 ? 19.436 35.568 30.213 1.00 53.19 213 THR A O 1
ATOM 1519 N N . GLY A 1 214 ? 21.545 34.920 29.773 1.00 54.66 214 GLY A N 1
ATOM 1520 C CA . GLY A 1 214 ? 22.049 36.217 29.352 1.00 54.66 214 GLY A CA 1
ATOM 1521 C C . GLY A 1 214 ? 21.346 36.692 28.082 1.00 54.66 214 GLY A C 1
ATOM 1522 O O . GLY A 1 214 ? 21.606 36.203 26.984 1.00 54.66 214 GLY A O 1
ATOM 1523 N N . GLY A 1 215 ? 20.467 37.681 28.239 1.00 57.06 215 GLY A N 1
ATOM 1524 C CA . GLY A 1 215 ? 19.926 38.472 27.143 1.00 57.06 215 GLY A CA 1
ATOM 1525 C C . GLY A 1 215 ? 21.035 39.267 26.455 1.00 57.06 215 GLY A C 1
ATOM 1526 O O . GLY A 1 215 ? 21.625 40.173 27.043 1.00 57.06 215 GLY A O 1
ATOM 1527 N N . LEU A 1 216 ? 21.304 38.934 25.194 1.00 60.50 216 LEU A N 1
ATOM 1528 C CA . LEU A 1 216 ? 22.161 39.714 24.308 1.00 60.50 216 LEU A CA 1
ATOM 1529 C C . LEU A 1 216 ? 21.343 40.854 23.688 1.00 60.50 216 LEU A C 1
ATOM 1531 O O . LEU A 1 216 ? 20.688 40.712 22.658 1.00 60.50 216 LEU A O 1
ATOM 1535 N N . ASP A 1 217 ? 21.401 41.998 24.364 1.00 60.09 217 ASP A N 1
ATOM 1536 C CA . ASP A 1 217 ? 21.088 43.316 23.819 1.00 60.09 217 ASP A CA 1
ATOM 1537 C C . ASP A 1 217 ? 22.080 43.622 22.681 1.00 60.09 217 ASP A C 1
ATOM 1539 O O . ASP A 1 217 ? 23.285 43.760 22.902 1.00 60.09 217 ASP A O 1
ATOM 1543 N N . THR A 1 218 ? 21.584 43.684 21.445 1.00 58.41 218 THR A N 1
ATOM 1544 C CA . THR A 1 218 ? 22.334 44.205 20.295 1.00 58.41 218 THR A CA 1
ATOM 1545 C C . THR A 1 218 ? 21.700 45.505 19.828 1.00 58.41 218 THR A C 1
ATOM 1547 O O . THR A 1 218 ? 21.038 45.594 18.798 1.00 58.41 218 THR A O 1
ATOM 1550 N N . THR A 1 219 ? 21.944 46.553 20.608 1.00 65.56 219 THR A N 1
ATOM 1551 C CA . THR A 1 219 ? 21.824 47.937 20.156 1.00 65.56 219 THR A CA 1
ATOM 1552 C C . THR A 1 219 ? 23.179 48.416 19.624 1.00 65.56 219 THR A C 1
ATOM 1554 O O . THR A 1 219 ? 24.132 48.536 20.392 1.00 65.56 219 THR A O 1
ATOM 1557 N N . GLY A 1 220 ? 23.268 48.770 18.337 1.00 61.38 220 GLY A N 1
ATOM 1558 C CA . GLY A 1 220 ? 24.289 49.720 17.870 1.00 61.38 220 GLY A CA 1
ATOM 1559 C C . GLY A 1 220 ? 24.787 49.537 16.437 1.00 61.38 220 GLY A C 1
ATOM 1560 O O . GLY A 1 220 ? 25.522 48.593 16.156 1.00 61.38 220 GLY A O 1
ATOM 1561 N N . GLY A 1 221 ? 24.473 50.511 15.575 1.00 50.66 221 GLY A N 1
ATOM 1562 C CA . GLY A 1 221 ? 25.080 50.697 14.254 1.00 50.66 221 GLY A CA 1
ATOM 1563 C C . GLY A 1 221 ? 24.266 51.590 13.339 1.00 50.66 221 GLY A C 1
ATOM 1564 O O . GLY A 1 221 ? 23.618 51.023 12.439 1.00 50.66 221 GLY A O 1
#

Solvent-accessible surface area (backbone atoms only — not comparable to full-atom values): 15161 Å² total; per-residue (Å²): 142,82,89,79,88,80,80,88,80,81,77,82,79,79,81,75,83,74,80,76,79,85,80,90,70,89,74,91,76,90,79,87,78,88,81,85,81,87,78,91,75,89,73,90,74,95,70,90,78,76,85,77,78,77,81,73,84,66,86,65,61,61,14,34,85,81,19,45,32,46,94,73,36,34,44,95,80,36,36,55,54,97,60,26,6,37,67,60,73,74,76,75,67,90,64,80,85,74,68,61,73,22,35,42,10,33,32,86,88,78,70,32,50,36,66,50,26,66,63,62,45,90,79,68,78,55,58,49,65,54,62,96,73,86,90,45,73,73,34,72,48,56,86,83,57,39,73,41,33,19,33,53,97,38,22,34,38,27,29,54,98,64,19,22,42,68,48,76,17,42,74,72,59,78,67,81,78,60,81,73,78,75,84,67,84,71,77,84,71,86,67,96,64,92,76,91,68,81,87,76,92,68,92,79,78,90,77,82,81,80,82,79,82,76,79,83,82,82,84,87,134

pLDDT: mean 70.82, std 20.79, range [40.38, 97.62]

Organism: NCBI:txid391625